Protein AF-A0A1I1RQF9-F1 (afdb_monomer)

Radius of gyration: 18.44 Å; Cα contacts (8 Å, |Δi|>4): 427; chains: 1; bounding box: 48×41×47 Å

Nearest PDB structures (foldseek):
  7ddy-assembly1_D  TM=7.911E-01  e=3.744E-10  Arcticibacterium luteifluviistationis
  4q9a-assembly1_B  TM=7.486E-01  e=1.089E-09  Parabacteroides merdae ATCC 43184
  4rsh-assembly3_C  TM=8.117E-01  e=4.205E-06  Desulfitobacterium hafniense DCB-2
  7br2-assembly3_C  TM=6.356E-01  e=1.618E-06  Bacteroides thetaiotaomicron
  5br1-assembly1_A  TM=4.445E-01  e=7.403E-02  Allorhizobium ampelinum S4

Foldseek 3Di:
DPDQPPPQDDPVNVCVLVVQQVCVVVVNHDPPVLVSVCVVVVNDSVVSVVVVVVLVVLLVVLLVVQCVPCVVLCCVPQQPDQFEEEEEEACLCPPCLFLLVSVVVNCVVRVNYHYAYLYGHLDALVNCVVCCCVRPLVRLGQAYEYDHCPSQQKWAQDPPTDGVHHLVRLLVSLLVSLVVCVVSNHAYEYEQYAAFDQVLQCVSCVVVRIGGDPVVSVSSSVSSVVSCVVSVHHYLHLRVVCVVPPDDQDDNNNRHHGDSVNSSSVSNSVCVRVSVVD

Organism: NCBI:txid119641

pLDDT: mean 89.89, std 14.48, range [32.09, 98.94]

Mean predicted aligned error: 5.72 Å

Secondary structure (DSSP, 8-state):
---SSSSS-SHHHHHHHHHHHHHHHTT---TT-HHHHHHHHT--HHHHHHHHHHHHHHHHHHHHHHHHHHHHHHHHHHTT--EEEEEEESHHHHSTTSHHHHHHHHTTT-TTEEEEEEE-TT--HHHHHHHHHHHTGGG--SEEEEE--TTTS-EESSTT---SS-HHHHHHHHHHHHHHHHHTT-EEEEEPPPP--HHHHHHHTGGGTEE--HHHHHHHHHHHHHHHHHTTPEEE-HHHHHTT--S--B-TTTSSSBPHHHHHHHHHHHHHHHHHH-

Solvent-accessible surface area (backbone atoms only — not comparable to full-atom values): 14992 Å² total; per-residue (Å²): 144,89,79,78,77,68,80,63,55,59,76,63,46,56,52,50,51,52,49,48,40,54,30,49,78,67,76,47,82,53,81,93,36,52,66,56,48,18,61,78,70,71,43,61,55,66,61,43,50,52,52,51,53,53,50,50,53,60,38,46,56,41,32,53,53,49,45,72,75,41,44,71,61,47,53,69,67,42,70,82,41,75,42,25,39,33,35,40,23,13,45,74,43,55,36,86,58,12,25,52,44,36,49,50,62,64,42,61,85,36,81,52,49,44,79,42,81,47,33,42,58,76,39,25,52,76,57,50,64,75,42,36,57,76,61,42,56,72,62,57,26,49,32,35,38,39,44,69,44,72,51,20,46,34,22,50,71,55,100,78,55,49,44,70,40,51,73,69,54,47,43,52,44,55,42,48,51,53,53,54,43,44,73,65,63,24,47,42,36,41,39,34,64,70,77,63,40,51,76,39,27,32,64,60,32,49,92,74,38,36,37,64,52,68,68,58,50,52,52,50,35,48,44,49,53,52,44,23,58,79,68,74,37,44,73,41,59,41,46,66,55,51,77,76,51,94,64,66,48,36,34,88,60,42,12,55,56,64,24,59,68,37,19,35,51,46,36,52,55,49,46,57,56,54,59,75,72,106

InterPro domains:
  IPR036514 SGNH hydrolase superfamily [G3DSA:3.40.50.1110] (63-275)
  IPR045136 Isoamyl acetate-hydrolyzing esterase Iah1-like [PTHR14209] (109-274)

Sequence (278 aa):
MTQNKSRYSGHFFNSYVITRMNLYKHTVPMENDKKKISHVYGYPIEKVNDVFRQLDKELQLSVDFINKKYKSEMDEKLSKLEATFVFIGDQFVSEYQSFFNVLRKVFEPYTKIKMVCAAAMGDNSNQTIQHIYDLVVSEKPMITSVLIGINDMHQNNDIYSKPVCSPDEYRGNIDYMAKVLRHYKSKIIFNTLPPFNNVIVEKSFAHMNWTYSVDIRDEYNNIIREVAEQNGCTLNDMAEKFNQFDGLINIPNDGLNLTYQAQCFFADKFLEVMLEML

Structure (mmCIF, N/CA/C/O backbone):
data_AF-A0A1I1RQF9-F1
#
_entry.id   AF-A0A1I1RQF9-F1
#
loop_
_atom_site.group_PDB
_atom_site.id
_atom_site.type_symbol
_atom_site.label_atom_id
_atom_site.label_alt_id
_atom_site.label_comp_id
_atom_site.label_asym_id
_atom_site.label_entity_id
_atom_site.label_seq_id
_atom_site.pdbx_PDB_ins_code
_atom_site.Cartn_x
_atom_site.Cartn_y
_atom_site.Cartn_z
_atom_site.occupancy
_atom_site.B_iso_or_equiv
_atom_site.auth_seq_id
_atom_site.auth_comp_id
_atom_site.auth_asym_id
_atom_site.auth_atom_id
_atom_site.pdbx_PDB_model_num
ATOM 1 N N . MET A 1 1 ? 18.103 23.812 -7.658 1.00 35.88 1 MET A N 1
ATOM 2 C CA . MET A 1 1 ? 17.381 22.575 -8.039 1.00 35.88 1 MET A CA 1
ATOM 3 C C . MET A 1 1 ? 18.366 21.504 -8.531 1.00 35.88 1 MET A C 1
ATOM 5 O O . MET A 1 1 ? 18.340 21.139 -9.695 1.00 35.88 1 MET A O 1
ATOM 9 N N . THR A 1 2 ? 19.249 20.990 -7.665 1.00 35.38 2 THR A N 1
ATOM 10 C CA . THR A 1 2 ? 20.308 20.029 -8.063 1.00 35.38 2 THR A CA 1
ATOM 11 C C . THR A 1 2 ? 20.805 19.192 -6.869 1.00 35.38 2 THR A C 1
ATOM 13 O O . THR A 1 2 ? 21.993 19.161 -6.580 1.00 35.38 2 THR A O 1
ATOM 16 N N . GLN A 1 3 ? 19.909 18.499 -6.151 1.00 32.09 3 GLN A N 1
ATOM 17 C CA . GLN A 1 3 ? 20.315 17.557 -5.082 1.00 32.09 3 GLN A CA 1
ATOM 18 C C . GLN A 1 3 ? 19.620 16.181 -5.101 1.00 32.09 3 GLN A C 1
ATOM 20 O O . GLN A 1 3 ? 19.921 15.349 -4.258 1.00 32.09 3 GLN A O 1
ATOM 25 N N . ASN A 1 4 ? 18.777 15.869 -6.094 1.00 38.62 4 ASN A N 1
ATOM 26 C CA . ASN A 1 4 ? 18.074 14.572 -6.162 1.00 38.62 4 ASN A CA 1
ATOM 27 C C . ASN A 1 4 ? 18.771 13.492 -7.019 1.00 38.62 4 ASN A C 1
ATOM 29 O O . ASN A 1 4 ? 18.229 12.406 -7.207 1.00 38.62 4 ASN A O 1
ATOM 33 N N . LYS A 1 5 ? 19.970 13.762 -7.559 1.00 35.09 5 LYS A N 1
ATOM 34 C CA . LYS A 1 5 ? 20.640 12.853 -8.510 1.00 35.09 5 LYS A CA 1
ATOM 35 C C . LYS A 1 5 ? 21.327 11.639 -7.868 1.00 35.09 5 LYS A C 1
ATOM 37 O O . LYS A 1 5 ? 21.508 10.656 -8.566 1.00 35.09 5 LYS A O 1
ATOM 42 N N . SER A 1 6 ? 21.691 11.667 -6.583 1.00 40.91 6 SER A N 1
ATOM 43 C CA . SER A 1 6 ? 22.504 10.594 -5.972 1.00 40.91 6 SER A CA 1
ATOM 44 C C . SER A 1 6 ? 21.724 9.571 -5.144 1.00 40.91 6 SER A C 1
ATOM 46 O O . SER A 1 6 ? 22.323 8.629 -4.638 1.00 40.91 6 SER A O 1
ATOM 48 N N . ARG A 1 7 ? 20.411 9.753 -4.950 1.00 43.19 7 ARG A N 1
ATOM 49 C CA . ARG A 1 7 ? 19.623 8.939 -4.006 1.00 43.19 7 ARG A CA 1
ATOM 50 C C . ARG A 1 7 ? 19.294 7.529 -4.531 1.00 43.19 7 ARG A C 1
ATOM 52 O O . ARG A 1 7 ? 19.061 6.638 -3.727 1.00 43.19 7 ARG A O 1
ATOM 59 N N . TYR A 1 8 ? 19.331 7.329 -5.852 1.00 45.31 8 TYR A N 1
ATOM 60 C CA . TYR A 1 8 ? 18.853 6.109 -6.531 1.00 45.31 8 TYR A CA 1
ATOM 61 C C . TYR A 1 8 ? 19.798 5.612 -7.640 1.00 45.31 8 TYR A C 1
ATOM 63 O O . TYR A 1 8 ? 19.365 4.974 -8.590 1.00 45.31 8 TYR A O 1
ATOM 71 N N . SER A 1 9 ? 21.091 5.939 -7.579 1.00 41.50 9 SER A N 1
ATOM 72 C CA . SER A 1 9 ? 22.052 5.523 -8.611 1.00 41.50 9 SER A CA 1
ATOM 73 C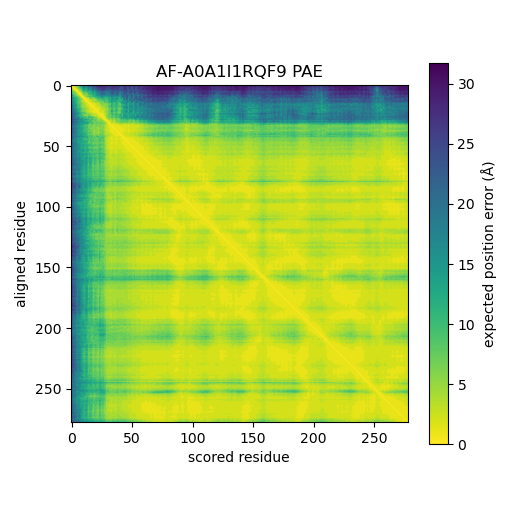 C . SER A 1 9 ? 23.357 5.021 -8.001 1.00 41.50 9 SER A C 1
ATOM 75 O O . SER A 1 9 ? 23.917 5.684 -7.127 1.00 41.50 9 SER A O 1
ATOM 77 N N . GLY A 1 10 ? 23.882 3.910 -8.522 1.00 48.88 10 GLY A N 1
ATOM 78 C CA . GLY A 1 10 ? 25.221 3.396 -8.218 1.00 48.88 10 GLY A CA 1
ATOM 79 C C . GLY A 1 10 ? 25.239 2.129 -7.361 1.00 48.88 10 GLY A C 1
ATOM 80 O O . GLY A 1 10 ? 24.215 1.677 -6.855 1.00 48.88 10 GLY A O 1
ATOM 81 N N . HIS A 1 11 ? 26.443 1.574 -7.181 1.00 48.03 11 HIS A N 1
ATOM 82 C CA . HIS A 1 11 ? 26.691 0.309 -6.474 1.00 48.03 11 HIS A CA 1
ATOM 83 C C . HIS A 1 11 ? 26.079 0.282 -5.060 1.00 48.03 11 HIS A C 1
ATOM 85 O O . HIS A 1 11 ? 25.657 -0.767 -4.590 1.00 48.03 11 HIS A O 1
ATOM 91 N N . PHE A 1 12 ? 25.971 1.452 -4.421 1.00 48.72 12 PHE A N 1
ATOM 92 C CA . PHE A 1 12 ? 25.385 1.634 -3.097 1.00 48.72 12 PHE A CA 1
ATOM 93 C C . PHE A 1 12 ? 23.883 1.330 -3.028 1.00 48.72 12 PHE A C 1
ATOM 95 O O . PHE A 1 12 ? 23.474 0.604 -2.130 1.00 48.72 12 PHE A O 1
ATOM 102 N N . PHE A 1 13 ? 23.065 1.857 -3.949 1.00 53.75 13 PHE A N 1
ATOM 103 C CA . PHE A 1 13 ? 21.620 1.598 -3.933 1.00 53.75 13 PHE A CA 1
ATOM 104 C C . PHE A 1 13 ? 21.357 0.099 -4.103 1.00 53.75 13 PHE A C 1
ATOM 106 O O . PHE A 1 13 ? 20.600 -0.483 -3.334 1.00 53.75 13 PHE A O 1
ATOM 113 N N . ASN A 1 14 ? 22.095 -0.547 -5.009 1.00 56.59 14 ASN A N 1
ATOM 114 C CA . ASN A 1 14 ? 22.012 -1.990 -5.218 1.00 56.59 14 ASN A CA 1
ATOM 115 C C . ASN A 1 14 ? 22.432 -2.768 -3.962 1.00 56.59 14 ASN A C 1
ATOM 117 O O . ASN A 1 14 ? 21.692 -3.637 -3.514 1.00 56.59 14 ASN A O 1
ATOM 121 N N . SER A 1 15 ? 23.564 -2.425 -3.336 1.00 57.31 15 SER A N 1
ATOM 122 C CA . SER A 1 15 ? 23.995 -3.070 -2.088 1.00 57.31 15 SER A CA 1
ATOM 123 C C . SER A 1 15 ? 23.016 -2.836 -0.935 1.00 57.31 15 SER A C 1
ATOM 125 O O . SER A 1 15 ? 22.783 -3.751 -0.150 1.00 57.31 15 SER A O 1
ATOM 127 N N . TYR A 1 16 ? 22.417 -1.646 -0.837 1.00 58.78 16 TYR A N 1
ATOM 128 C CA . TYR A 1 16 ? 21.430 -1.308 0.188 1.00 58.78 16 TYR A CA 1
ATOM 129 C C . TYR A 1 16 ? 20.130 -2.097 0.012 1.00 58.78 16 TYR A C 1
ATOM 131 O O . TYR A 1 16 ? 19.648 -2.709 0.962 1.00 58.78 16 TYR A O 1
ATOM 139 N N . VAL A 1 17 ? 19.595 -2.133 -1.210 1.00 58.94 17 VAL A N 1
ATOM 140 C CA . VAL A 1 17 ? 18.380 -2.880 -1.560 1.00 58.94 17 VAL A CA 1
ATOM 141 C C . VAL A 1 17 ? 18.586 -4.383 -1.361 1.00 58.94 17 VAL A C 1
ATOM 143 O O . VAL A 1 17 ? 17.794 -5.014 -0.668 1.00 58.94 17 VAL A O 1
ATOM 146 N N . ILE A 1 18 ? 19.687 -4.949 -1.865 1.00 58.91 18 ILE A N 1
ATOM 147 C CA . ILE A 1 18 ? 19.996 -6.382 -1.724 1.00 58.91 18 ILE A CA 1
ATOM 148 C C . ILE A 1 18 ? 20.201 -6.762 -0.252 1.00 58.91 18 ILE A C 1
ATOM 150 O O . ILE A 1 18 ? 19.660 -7.764 0.214 1.00 58.91 18 ILE A O 1
ATOM 154 N N . THR A 1 19 ? 20.948 -5.956 0.510 1.00 60.00 19 THR A N 1
ATOM 155 C CA . THR A 1 19 ? 21.155 -6.206 1.945 1.00 60.00 19 THR A CA 1
ATOM 156 C C . THR A 1 19 ? 19.837 -6.109 2.706 1.00 60.00 19 THR A C 1
ATOM 158 O O . THR A 1 19 ? 19.580 -6.950 3.559 1.00 60.00 19 THR A O 1
ATOM 161 N N . ARG A 1 20 ? 18.959 -5.152 2.374 1.00 63.81 20 ARG A N 1
ATOM 162 C CA . ARG A 1 20 ? 17.606 -5.075 2.949 1.00 63.81 20 ARG A CA 1
ATOM 163 C C . ARG A 1 20 ? 16.791 -6.323 2.655 1.00 63.81 20 ARG A C 1
ATOM 165 O O . ARG A 1 20 ? 16.320 -6.940 3.602 1.00 63.81 20 ARG A O 1
ATOM 172 N N . MET A 1 21 ? 16.673 -6.718 1.388 1.00 58.31 21 MET A N 1
ATOM 173 C CA . MET A 1 21 ? 15.937 -7.926 0.995 1.00 58.31 21 MET A CA 1
ATOM 174 C C . MET A 1 21 ? 16.453 -9.165 1.739 1.00 58.31 21 MET A C 1
ATOM 176 O O . MET A 1 21 ? 15.666 -9.969 2.229 1.00 58.31 21 MET A O 1
ATOM 180 N N . ASN A 1 22 ? 17.774 -9.311 1.878 1.00 56.31 22 ASN A N 1
ATOM 181 C CA . ASN A 1 22 ? 18.368 -10.452 2.575 1.00 56.31 22 ASN A CA 1
ATOM 182 C C . ASN A 1 22 ? 18.174 -10.392 4.099 1.00 56.31 22 ASN A C 1
ATOM 184 O O . ASN A 1 22 ? 17.879 -11.411 4.712 1.00 56.31 22 ASN A O 1
ATOM 188 N N . LEU A 1 23 ? 18.298 -9.220 4.727 1.00 63.03 23 LEU A N 1
ATOM 189 C CA . LEU A 1 23 ? 18.097 -9.070 6.173 1.00 63.03 23 LEU A CA 1
ATOM 190 C C . LEU A 1 23 ? 16.628 -9.246 6.583 1.00 63.03 23 LEU A C 1
ATOM 192 O O . LEU A 1 23 ? 16.358 -9.846 7.624 1.00 63.03 23 LEU A O 1
ATOM 196 N N . TYR A 1 24 ? 15.685 -8.790 5.754 1.00 58.09 24 TYR A N 1
ATOM 197 C CA . TYR A 1 24 ? 14.253 -9.016 5.961 1.00 58.09 24 TYR A CA 1
ATOM 198 C C . TYR A 1 24 ? 13.900 -10.502 5.984 1.00 58.09 24 TYR A C 1
ATOM 200 O O . TYR A 1 24 ? 13.211 -10.944 6.901 1.00 58.09 24 TYR A O 1
ATOM 208 N N . LYS A 1 25 ? 14.450 -11.291 5.049 1.00 53.72 25 LYS A N 1
ATOM 209 C CA . LYS A 1 25 ? 14.292 -12.759 5.014 1.00 53.72 25 LYS A CA 1
ATOM 210 C C . LYS A 1 25 ? 14.786 -13.454 6.286 1.00 53.72 25 LYS A C 1
ATOM 212 O O . LYS A 1 25 ? 14.388 -14.577 6.569 1.00 53.72 25 LYS A O 1
ATOM 217 N N . HIS A 1 26 ? 15.644 -12.791 7.057 1.00 55.75 26 HIS A N 1
ATOM 218 C CA . HIS A 1 26 ? 16.152 -13.280 8.335 1.00 55.75 26 HIS A CA 1
ATOM 219 C C . HIS A 1 26 ? 15.512 -12.593 9.547 1.00 55.75 26 HIS A C 1
ATOM 221 O O . HIS A 1 26 ? 16.002 -12.764 10.658 1.00 55.75 26 HIS A O 1
ATOM 227 N N . THR A 1 27 ? 14.421 -11.837 9.376 1.00 55.84 27 THR A N 1
ATOM 228 C CA . THR A 1 27 ? 13.730 -11.088 10.447 1.00 55.84 27 THR A CA 1
ATOM 229 C C . THR A 1 27 ? 14.626 -10.079 11.176 1.00 55.84 27 THR A C 1
ATOM 231 O O . THR A 1 27 ? 14.444 -9.781 12.354 1.00 55.84 27 THR A O 1
ATOM 234 N N . VAL A 1 28 ? 15.620 -9.532 10.473 1.00 60.09 28 VAL A N 1
ATOM 235 C CA . VAL A 1 28 ? 16.575 -8.561 11.011 1.00 60.09 28 VAL A CA 1
ATOM 236 C C . VAL A 1 28 ? 16.254 -7.186 10.408 1.00 60.09 28 VAL A C 1
ATOM 238 O O . VAL A 1 28 ? 16.991 -6.729 9.533 1.00 60.09 28 VAL A O 1
ATOM 241 N N . PRO A 1 29 ? 15.182 -6.490 10.846 1.00 63.25 29 PRO A N 1
ATOM 242 C CA . PRO A 1 29 ? 14.801 -5.216 10.249 1.00 63.25 29 PRO A CA 1
ATOM 243 C C . PRO A 1 29 ? 15.940 -4.211 10.414 1.00 63.25 29 PRO A C 1
ATOM 245 O O . PRO A 1 29 ? 16.628 -4.163 11.442 1.00 63.25 29 PRO A O 1
ATOM 248 N N . MET A 1 30 ? 16.199 -3.449 9.364 1.00 70.12 30 MET A N 1
ATOM 249 C CA . MET A 1 30 ? 17.235 -2.415 9.346 1.00 70.12 30 MET A CA 1
ATOM 250 C C . MET A 1 30 ? 16.646 -1.058 8.978 1.00 70.12 30 MET A C 1
ATOM 252 O O . MET A 1 30 ? 17.269 -0.026 9.228 1.00 70.12 30 MET A O 1
ATOM 256 N N . GLU A 1 31 ? 15.444 -1.038 8.406 1.00 66.94 31 GLU A N 1
ATOM 257 C CA . GLU A 1 31 ? 14.742 0.198 8.118 1.00 66.94 31 GLU A CA 1
ATOM 258 C C . GLU A 1 31 ? 14.554 0.965 9.419 1.00 66.94 31 GLU A C 1
ATOM 260 O O . GLU A 1 31 ? 14.209 0.422 10.466 1.00 66.94 31 GLU A O 1
ATOM 265 N N . ASN A 1 32 ? 14.808 2.263 9.337 1.00 72.31 32 ASN A N 1
ATOM 266 C CA . ASN A 1 32 ? 14.545 3.209 10.416 1.00 72.31 32 ASN A CA 1
ATOM 267 C C . ASN A 1 32 ? 15.462 3.067 11.638 1.00 72.31 32 ASN A C 1
ATOM 269 O O . ASN A 1 32 ? 15.414 3.916 12.529 1.00 72.31 32 ASN A O 1
ATOM 273 N N . ASP A 1 33 ? 16.382 2.098 11.639 1.00 83.06 33 ASP A N 1
ATOM 274 C CA . ASP A 1 33 ? 17.472 2.012 12.605 1.00 83.06 33 ASP A CA 1
ATOM 275 C C . ASP A 1 33 ? 18.702 2.773 12.092 1.00 83.06 33 ASP A C 1
ATOM 277 O O . ASP A 1 33 ? 19.594 2.242 11.422 1.00 83.06 33 ASP A O 1
ATOM 281 N N . LYS A 1 34 ? 18.756 4.062 12.436 1.00 86.56 34 LYS A N 1
ATOM 282 C CA . LYS A 1 34 ? 19.836 4.977 12.033 1.00 86.56 34 LYS A CA 1
ATOM 283 C C . LYS A 1 34 ? 21.218 4.466 12.450 1.00 86.56 34 LYS A C 1
ATOM 285 O O . LYS A 1 34 ? 22.179 4.632 11.701 1.00 86.56 34 LYS A O 1
ATOM 290 N N . LYS A 1 35 ? 21.323 3.840 13.630 1.00 89.12 35 LYS A N 1
ATOM 291 C CA . LYS A 1 35 ? 22.595 3.326 14.161 1.00 89.12 35 LYS A CA 1
ATOM 292 C C . LYS A 1 35 ? 23.055 2.123 13.356 1.00 89.12 35 LYS A C 1
ATOM 294 O O . LYS A 1 35 ? 24.211 2.071 12.948 1.00 89.12 35 LYS A O 1
ATOM 299 N N . LYS A 1 36 ? 22.144 1.194 13.080 1.00 86.06 36 LYS A N 1
ATOM 300 C CA . LYS A 1 36 ? 22.435 0.007 12.277 1.00 86.06 36 LYS A CA 1
ATOM 301 C C . LYS A 1 36 ? 22.766 0.361 10.833 1.00 86.06 36 LYS A C 1
ATOM 303 O O . LYS A 1 36 ? 23.743 -0.158 10.312 1.00 86.06 36 LYS A O 1
ATOM 308 N N . ILE A 1 37 ? 22.041 1.299 10.217 1.00 82.69 37 ILE A N 1
ATOM 309 C CA . ILE A 1 37 ? 22.360 1.815 8.875 1.00 82.69 37 ILE A CA 1
ATOM 310 C C . ILE A 1 37 ? 23.750 2.467 8.863 1.00 82.69 37 ILE A C 1
ATOM 312 O O . ILE A 1 37 ? 24.567 2.164 7.997 1.00 82.69 37 ILE A O 1
ATOM 316 N N . SER A 1 38 ? 24.042 3.340 9.832 1.00 85.56 38 SER A N 1
ATOM 317 C CA . SER A 1 38 ? 25.364 3.963 9.973 1.00 85.56 38 SER A CA 1
ATOM 318 C C . SER A 1 38 ? 26.472 2.912 10.090 1.00 85.56 38 SER A C 1
ATOM 320 O O . SER A 1 38 ? 27.470 2.997 9.378 1.00 85.56 38 SER A O 1
ATOM 322 N N . HIS A 1 39 ? 26.263 1.889 10.921 1.00 86.81 39 HIS A N 1
ATOM 323 C CA . HIS A 1 39 ? 27.229 0.821 11.150 1.00 86.81 39 HIS A CA 1
ATOM 324 C C . HIS A 1 39 ? 27.440 -0.076 9.920 1.00 86.81 39 HIS A C 1
ATOM 326 O O . HIS A 1 39 ? 28.573 -0.241 9.479 1.00 86.81 39 HIS A O 1
ATOM 332 N N . VAL A 1 40 ? 26.365 -0.622 9.340 1.00 81.50 40 VAL A N 1
ATOM 333 C CA . VAL A 1 40 ? 26.423 -1.594 8.230 1.00 81.50 40 VAL A CA 1
ATOM 334 C C . VAL A 1 40 ? 27.037 -0.985 6.970 1.00 81.50 40 VAL A C 1
ATOM 336 O O . VAL A 1 40 ? 27.805 -1.650 6.283 1.00 81.50 40 VAL A O 1
ATOM 339 N N . TYR A 1 41 ? 26.731 0.280 6.672 1.00 76.81 41 TYR A N 1
ATOM 340 C CA . TYR A 1 41 ? 27.212 0.944 5.455 1.00 76.81 41 TYR A CA 1
ATOM 341 C C . TYR A 1 41 ? 28.408 1.872 5.687 1.00 76.81 41 TYR A C 1
ATOM 343 O O . TYR A 1 41 ? 28.868 2.519 4.748 1.00 76.81 41 TYR A O 1
ATOM 351 N N . GLY A 1 42 ? 28.910 1.965 6.923 1.00 84.69 42 GLY A N 1
ATOM 352 C CA . GLY A 1 42 ? 30.062 2.801 7.262 1.00 84.69 42 GLY A CA 1
ATOM 353 C C . GLY A 1 42 ? 29.824 4.307 7.090 1.00 84.69 42 GLY A C 1
ATOM 354 O O . GLY A 1 42 ? 30.775 5.057 6.869 1.00 84.69 42 GLY A O 1
ATOM 355 N N . TYR A 1 43 ? 28.573 4.775 7.166 1.00 83.12 43 TYR A N 1
ATOM 356 C CA . TYR A 1 43 ? 28.273 6.207 7.098 1.00 83.12 43 TYR A CA 1
ATOM 357 C C . TYR A 1 43 ? 28.369 6.868 8.471 1.00 83.12 43 TYR A C 1
ATOM 359 O O . TYR A 1 43 ? 27.878 6.297 9.446 1.00 83.12 43 TYR A O 1
ATOM 367 N N . PRO A 1 44 ? 28.881 8.111 8.559 1.00 90.88 44 PRO A N 1
ATOM 368 C CA . PRO A 1 44 ? 28.760 8.917 9.770 1.00 90.88 44 PRO A CA 1
ATOM 369 C C . PRO A 1 44 ? 27.297 9.037 10.209 1.00 90.88 44 PRO A C 1
ATOM 371 O O . PRO A 1 44 ? 26.418 9.320 9.385 1.00 90.88 44 PRO A O 1
ATOM 374 N N . ILE A 1 45 ? 27.036 8.836 11.501 1.00 92.62 45 ILE A N 1
ATOM 375 C CA . ILE A 1 45 ? 25.678 8.850 12.061 1.00 92.62 45 ILE A CA 1
ATOM 376 C C . ILE A 1 45 ? 24.991 10.205 11.852 1.00 92.62 45 ILE A C 1
ATOM 378 O O . ILE A 1 45 ? 23.779 10.265 11.673 1.00 92.62 45 ILE A O 1
ATOM 382 N N . GLU A 1 46 ? 25.758 11.292 11.786 1.00 92.75 46 GLU A N 1
ATOM 383 C CA . GLU A 1 46 ? 25.285 12.648 11.514 1.00 92.75 46 GLU A CA 1
ATOM 384 C C . GLU A 1 46 ? 24.656 12.743 10.121 1.00 92.75 46 GLU A C 1
ATOM 386 O O . GLU A 1 46 ? 23.551 13.260 9.978 1.00 92.75 46 GLU A O 1
ATOM 391 N N . LYS A 1 47 ? 25.301 12.151 9.105 1.00 84.94 47 LYS A N 1
ATOM 392 C CA . LYS A 1 47 ? 24.760 12.114 7.737 1.00 84.94 47 LYS A CA 1
ATOM 393 C C . LYS A 1 47 ? 23.476 11.296 7.663 1.00 84.94 47 LYS A C 1
ATOM 395 O O . LYS A 1 47 ? 22.531 11.698 6.990 1.00 84.94 47 LYS A O 1
ATOM 400 N N . VAL A 1 48 ? 23.432 10.162 8.365 1.00 85.50 48 VAL A N 1
ATOM 401 C CA . VAL A 1 48 ? 22.213 9.348 8.456 1.00 85.50 48 VAL A CA 1
ATOM 402 C C . VAL A 1 48 ? 21.105 10.153 9.140 1.00 85.50 48 VAL A C 1
ATOM 404 O O . VAL A 1 48 ? 19.993 10.231 8.626 1.00 85.50 48 VAL A O 1
ATOM 407 N N . ASN A 1 49 ? 21.404 10.835 10.246 1.00 88.88 49 ASN A N 1
ATOM 408 C CA . ASN A 1 49 ? 20.447 11.691 10.944 1.00 88.88 49 ASN A CA 1
ATOM 409 C C . ASN A 1 49 ? 19.901 12.819 10.061 1.00 88.88 49 ASN A C 1
ATOM 411 O O . ASN A 1 49 ? 18.704 13.098 10.128 1.00 88.88 49 ASN A O 1
ATOM 415 N N . ASP A 1 50 ? 20.741 13.450 9.243 1.00 85.25 50 ASP A N 1
ATOM 416 C CA . ASP A 1 50 ? 20.317 14.510 8.328 1.00 85.25 50 ASP A CA 1
ATOM 417 C C . ASP A 1 50 ? 19.372 13.987 7.240 1.00 85.25 50 ASP A C 1
ATOM 419 O O . ASP A 1 50 ? 18.343 14.614 6.981 1.00 85.25 50 ASP A O 1
ATOM 423 N N . VAL A 1 51 ? 19.653 12.810 6.668 1.00 85.06 51 VAL A N 1
ATOM 424 C CA . VAL A 1 51 ? 18.747 12.147 5.711 1.00 85.06 51 VAL A CA 1
ATOM 425 C C . VAL A 1 51 ? 17.401 11.866 6.372 1.00 85.06 51 VAL A C 1
ATOM 427 O O . VAL A 1 51 ? 16.367 12.282 5.859 1.00 85.06 51 VAL A O 1
ATOM 430 N N . PHE A 1 52 ? 17.397 11.234 7.547 1.00 88.56 52 PHE A N 1
ATOM 431 C CA . PHE A 1 52 ? 16.154 10.939 8.261 1.00 88.56 52 PHE A CA 1
ATOM 432 C C . PHE A 1 52 ? 15.372 12.201 8.627 1.00 88.56 52 PHE A C 1
ATOM 434 O O . PHE A 1 52 ? 14.155 12.196 8.526 1.00 88.56 52 PHE A O 1
ATOM 441 N N . ARG A 1 53 ? 16.044 13.304 8.973 1.00 89.56 53 ARG A N 1
ATOM 442 C CA . ARG A 1 53 ? 15.373 14.585 9.241 1.00 89.56 53 ARG A CA 1
ATOM 443 C C . ARG A 1 53 ? 14.651 15.127 8.007 1.00 89.56 53 ARG A C 1
ATOM 445 O O . ARG A 1 53 ? 13.561 15.679 8.133 1.00 89.56 53 ARG A O 1
ATOM 452 N N . GLN A 1 54 ? 15.247 14.986 6.822 1.00 85.25 54 GLN A N 1
ATOM 453 C CA . GLN A 1 54 ? 14.595 15.368 5.566 1.00 85.25 54 GLN A CA 1
ATOM 454 C C . GLN A 1 54 ? 13.384 14.478 5.281 1.00 85.25 54 GLN A C 1
ATOM 456 O O . GLN A 1 54 ? 12.315 14.993 4.958 1.00 85.25 54 GLN A O 1
ATOM 461 N N . LEU A 1 55 ? 13.529 13.166 5.475 1.00 88.06 55 LEU A N 1
ATOM 462 C CA . LEU A 1 55 ? 12.436 12.216 5.287 1.00 88.06 55 LEU A CA 1
ATOM 463 C C . LEU A 1 55 ? 11.280 12.455 6.261 1.00 88.06 55 LEU A C 1
ATOM 465 O O . LEU A 1 55 ? 10.123 12.448 5.852 1.00 88.06 55 LEU A O 1
ATOM 469 N N . ASP A 1 56 ? 11.590 12.711 7.533 1.00 90.81 56 ASP A N 1
ATOM 470 C CA . ASP A 1 56 ? 10.611 13.056 8.562 1.00 90.81 56 ASP A CA 1
ATOM 471 C C . ASP A 1 56 ? 9.849 14.329 8.193 1.00 90.81 56 ASP A C 1
ATOM 473 O O . ASP A 1 56 ? 8.637 14.387 8.380 1.00 90.81 56 ASP A O 1
ATOM 477 N N . LYS A 1 57 ? 10.533 15.332 7.626 1.00 90.56 57 LYS A N 1
ATOM 478 C CA . LYS A 1 57 ? 9.894 16.567 7.160 1.00 90.56 57 LYS A CA 1
ATOM 479 C C . LYS A 1 57 ? 8.899 16.295 6.030 1.00 90.56 57 LYS A C 1
ATOM 481 O O . LYS A 1 57 ? 7.782 16.794 6.086 1.00 90.56 57 LYS A O 1
ATOM 486 N N . GLU A 1 58 ? 9.286 15.517 5.021 1.00 89.75 58 GLU A N 1
ATOM 487 C CA . GLU A 1 58 ? 8.398 15.134 3.910 1.00 89.75 58 GLU A CA 1
ATOM 488 C C . GLU A 1 58 ? 7.201 14.302 4.399 1.00 89.75 58 GLU A C 1
ATOM 490 O O . GLU A 1 58 ? 6.063 14.534 3.990 1.00 89.75 58 GLU A O 1
ATOM 495 N N . LEU A 1 59 ? 7.442 13.375 5.330 1.00 93.12 59 LEU A N 1
ATOM 496 C CA . LEU A 1 59 ? 6.397 12.565 5.950 1.00 93.12 59 LEU A CA 1
ATOM 497 C C . LEU A 1 59 ? 5.421 13.432 6.763 1.00 93.12 59 LEU A C 1
ATOM 499 O O . LEU A 1 59 ? 4.210 13.247 6.657 1.00 93.12 59 LEU A O 1
ATOM 503 N N . GLN A 1 60 ? 5.925 14.409 7.525 1.00 95.88 60 GLN A N 1
ATOM 504 C CA . GLN A 1 60 ? 5.099 15.296 8.347 1.00 95.88 60 GLN A CA 1
ATOM 505 C C . GLN A 1 60 ? 4.128 16.132 7.509 1.00 95.88 60 GLN A C 1
ATOM 507 O O . GLN A 1 60 ? 2.982 16.294 7.910 1.00 95.88 60 GLN A O 1
ATOM 512 N N . LEU A 1 61 ? 4.530 16.584 6.314 1.00 96.25 61 LEU A N 1
ATOM 513 C CA . LEU A 1 61 ? 3.620 17.291 5.402 1.00 96.25 61 LEU A CA 1
ATOM 514 C C . LEU A 1 61 ? 2.389 16.443 5.045 1.00 96.25 61 LEU A C 1
ATOM 516 O O . LEU A 1 61 ? 1.281 16.968 4.943 1.00 96.25 61 LEU A O 1
ATOM 520 N N . SER A 1 62 ? 2.581 15.133 4.882 1.00 97.19 62 SER A N 1
ATOM 521 C CA . SER A 1 62 ? 1.495 14.192 4.592 1.00 97.19 62 SER A CA 1
ATOM 522 C C . SER A 1 62 ? 0.610 13.978 5.823 1.00 97.19 62 SER A C 1
ATOM 524 O O . SER A 1 62 ? -0.611 14.014 5.721 1.00 97.19 62 SER A O 1
ATOM 526 N N . VAL A 1 63 ? 1.217 13.832 7.004 1.00 98.06 63 VAL A N 1
ATOM 527 C CA . VAL A 1 63 ? 0.497 13.711 8.284 1.00 98.06 63 VAL A CA 1
ATOM 528 C C . VAL A 1 63 ? -0.367 14.945 8.556 1.00 98.06 63 VAL A C 1
ATOM 530 O O . VAL A 1 63 ? -1.535 14.809 8.918 1.00 98.06 63 VAL A O 1
ATOM 533 N N . ASP A 1 64 ? 0.175 16.145 8.347 1.00 98.25 64 ASP A N 1
ATOM 534 C CA . ASP A 1 64 ? -0.539 17.407 8.554 1.00 98.25 64 ASP A CA 1
ATOM 535 C C . ASP A 1 64 ? -1.719 17.544 7.584 1.00 98.25 64 ASP A C 1
ATOM 537 O O . ASP A 1 64 ? -2.813 17.942 7.991 1.00 98.25 64 ASP A O 1
ATOM 541 N N . PHE A 1 65 ? -1.521 17.174 6.314 1.00 98.19 65 PHE A N 1
ATOM 542 C CA . PHE A 1 65 ? -2.584 17.147 5.309 1.00 98.19 65 PHE A CA 1
ATOM 543 C C . PHE A 1 65 ? -3.729 16.209 5.716 1.00 98.19 65 PHE A C 1
ATOM 545 O O . PHE A 1 65 ? -4.888 16.629 5.744 1.00 98.19 65 PHE A O 1
ATOM 552 N N . ILE A 1 66 ? -3.403 14.970 6.092 1.00 98.50 66 ILE A N 1
ATOM 553 C CA . ILE A 1 66 ? -4.390 13.965 6.497 1.00 98.50 66 ILE A CA 1
ATOM 554 C C . ILE A 1 66 ? -5.134 14.399 7.763 1.00 98.50 66 ILE A C 1
ATOM 556 O O . ILE A 1 66 ? -6.363 14.363 7.793 1.00 98.50 66 ILE A O 1
ATOM 560 N N . ASN A 1 67 ? -4.424 14.873 8.790 1.00 98.38 67 ASN A N 1
ATOM 561 C CA . ASN A 1 67 ? -5.059 15.369 10.011 1.00 98.38 67 ASN A CA 1
ATOM 562 C C . ASN A 1 67 ? -5.989 16.548 9.716 1.00 98.38 67 ASN A C 1
ATOM 564 O O . ASN A 1 67 ? -7.119 16.576 10.194 1.00 98.38 67 ASN A O 1
ATOM 568 N N . LYS A 1 68 ? -5.569 17.499 8.877 1.00 98.44 68 LYS A N 1
ATOM 569 C CA . LYS A 1 68 ? -6.427 18.625 8.497 1.00 98.44 68 LYS A CA 1
ATOM 570 C C . LYS A 1 68 ? -7.746 18.164 7.865 1.00 98.44 68 LYS A C 1
ATOM 572 O O . LYS A 1 68 ? -8.766 18.807 8.098 1.00 98.44 68 LYS A O 1
ATOM 577 N N . LYS A 1 69 ? -7.727 17.089 7.072 1.00 98.50 69 LYS A N 1
ATOM 578 C CA . LYS A 1 69 ? -8.906 16.585 6.357 1.00 98.50 69 LYS A CA 1
ATOM 579 C C . LYS A 1 69 ? -9.788 15.672 7.217 1.00 98.50 69 LYS A C 1
ATOM 581 O O . LYS A 1 69 ? -11.000 15.847 7.205 1.00 98.50 69 LYS A O 1
ATOM 586 N N . TYR A 1 70 ? -9.201 14.753 7.987 1.00 98.50 70 TYR A N 1
ATOM 587 C CA . TYR A 1 70 ? -9.942 13.654 8.624 1.00 98.50 70 TYR A CA 1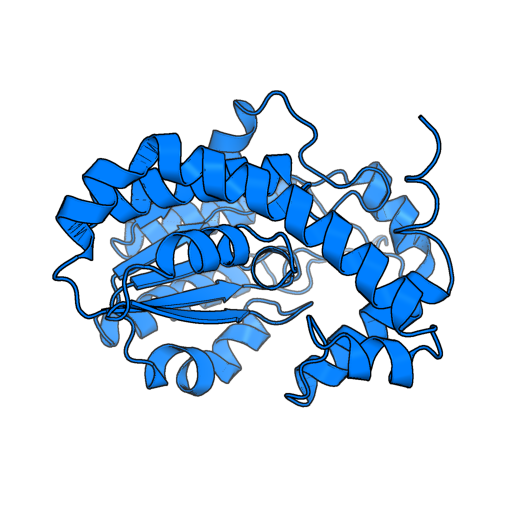
ATOM 588 C C . TYR A 1 70 ? -9.995 13.693 10.151 1.00 98.50 70 TYR A C 1
ATOM 590 O O . TYR A 1 70 ? -10.650 12.836 10.737 1.00 98.50 70 TYR A O 1
ATOM 598 N N . LYS A 1 71 ? -9.322 14.633 10.837 1.00 97.81 71 LYS A N 1
ATOM 599 C CA . LYS A 1 71 ? -9.187 14.562 12.308 1.00 97.81 71 LYS A CA 1
ATOM 600 C C . LYS A 1 71 ? -10.525 14.446 13.033 1.00 97.81 71 LYS A C 1
ATOM 602 O O . LYS A 1 71 ? -10.637 13.617 13.923 1.00 97.81 71 LYS A O 1
ATOM 607 N N . SER A 1 72 ? -11.525 15.233 12.632 1.00 98.00 72 SER A N 1
ATOM 608 C CA . SER A 1 72 ? -12.845 15.214 13.276 1.00 98.00 72 SER A CA 1
ATOM 609 C C . SER A 1 72 ? -13.536 13.854 13.147 1.00 98.00 72 SER A C 1
ATOM 611 O O . SER A 1 72 ? -14.054 13.335 14.129 1.00 98.00 72 SER A O 1
ATOM 613 N N . GLU A 1 73 ? -13.530 13.270 11.950 1.00 98.06 73 GLU A N 1
ATOM 614 C CA . GLU A 1 73 ? -14.161 11.972 11.689 1.00 98.06 73 GLU A CA 1
ATOM 615 C C . GLU A 1 73 ? -13.386 10.825 12.351 1.00 98.06 73 GLU A C 1
ATOM 617 O O . GLU A 1 73 ? -13.973 9.925 12.952 1.00 98.06 73 GLU A O 1
ATOM 622 N N . MET A 1 74 ? -12.052 10.884 12.309 1.00 98.19 74 MET A N 1
ATOM 623 C CA . MET A 1 74 ? -11.205 9.947 13.038 1.00 98.19 74 MET A CA 1
ATOM 624 C C . MET A 1 74 ? -11.453 10.029 14.546 1.00 98.19 74 MET A C 1
ATOM 626 O O . MET A 1 74 ? -11.573 8.995 15.191 1.00 98.19 74 MET A O 1
ATOM 630 N N . ASP A 1 75 ? -11.590 11.224 15.122 1.00 98.12 75 ASP A N 1
ATOM 631 C CA . ASP A 1 75 ? -11.893 11.371 16.548 1.00 98.12 75 ASP A CA 1
ATOM 632 C C . ASP A 1 75 ? -13.235 10.742 16.919 1.00 98.12 75 ASP A C 1
ATOM 634 O O . ASP A 1 75 ? -13.336 10.085 17.958 1.00 98.12 75 ASP A O 1
ATOM 638 N N . GLU A 1 76 ? -14.241 10.886 16.062 1.00 97.75 76 GLU A N 1
ATOM 639 C CA . GLU A 1 76 ? -15.553 10.275 16.252 1.00 97.75 76 GLU A CA 1
ATOM 640 C C . GLU A 1 76 ? -15.485 8.740 16.214 1.00 97.75 76 GLU A C 1
ATOM 642 O O . GLU A 1 76 ? -15.964 8.075 17.139 1.00 97.75 76 GLU A O 1
ATOM 647 N N . LYS A 1 77 ? -14.856 8.173 15.177 1.00 97.38 77 LYS A N 1
ATOM 648 C CA . LYS A 1 77 ? -14.853 6.724 14.913 1.00 97.38 77 LYS A CA 1
ATOM 649 C C . LYS A 1 77 ? -13.799 5.951 15.711 1.00 97.38 77 LYS A C 1
ATOM 651 O O . LYS A 1 77 ? -14.030 4.802 16.083 1.00 97.38 77 LYS A O 1
ATOM 656 N N . LEU A 1 78 ? -12.641 6.553 15.987 1.00 97.50 78 LEU A N 1
ATOM 657 C CA . LEU A 1 78 ? -11.455 5.847 16.491 1.00 97.50 78 LEU A CA 1
ATOM 658 C C . LEU A 1 78 ? -11.216 6.015 17.993 1.00 97.50 78 LEU A C 1
ATOM 660 O O . LEU A 1 78 ? -10.674 5.106 18.616 1.00 97.50 78 LEU A O 1
ATOM 664 N N . SER A 1 79 ? -11.641 7.121 18.619 1.00 95.56 79 SER A N 1
ATOM 665 C CA . SER A 1 79 ? -11.289 7.425 20.025 1.00 95.56 79 SER A CA 1
ATOM 666 C C . SER A 1 79 ? -11.736 6.364 21.038 1.00 95.56 79 SER A C 1
ATOM 668 O O . SER A 1 79 ? -11.172 6.254 22.129 1.00 95.56 79 SER A O 1
ATOM 670 N N . LYS A 1 80 ? -12.773 5.591 20.702 1.00 93.94 80 LYS A N 1
ATOM 671 C CA . LYS A 1 80 ? -13.317 4.515 21.545 1.00 93.94 80 LYS A CA 1
ATOM 672 C C . LYS A 1 80 ? -13.051 3.120 20.983 1.00 93.94 80 LYS A C 1
ATOM 674 O O . LYS A 1 80 ? -13.389 2.144 21.649 1.00 93.94 80 LYS A O 1
ATOM 679 N N . LEU A 1 81 ? -12.476 3.032 19.787 1.00 97.50 81 LEU A N 1
ATOM 680 C CA . LEU A 1 81 ? -12.238 1.776 19.099 1.00 97.50 81 LEU A CA 1
ATOM 681 C C . LEU A 1 81 ? -11.008 1.082 19.689 1.00 97.50 81 LEU A C 1
ATOM 683 O O . LEU A 1 81 ? -9.947 1.686 19.835 1.00 97.50 81 LEU A O 1
ATOM 687 N N . GLU A 1 82 ? -11.154 -0.199 20.007 1.00 97.94 82 GLU A N 1
ATOM 688 C CA . GLU A 1 82 ? -10.037 -1.090 20.304 1.00 97.94 82 GLU A CA 1
ATOM 689 C C . GLU A 1 82 ? -9.913 -2.071 19.144 1.00 97.94 82 GLU A C 1
ATOM 691 O O . GLU A 1 82 ? -10.830 -2.851 18.875 1.00 97.94 82 GLU A O 1
ATOM 696 N N . ALA A 1 83 ? -8.821 -1.962 18.394 1.00 97.94 83 ALA A N 1
ATOM 697 C CA . ALA A 1 83 ? -8.669 -2.682 17.141 1.00 97.94 83 ALA A CA 1
ATOM 698 C C . ALA A 1 83 ? -7.203 -2.890 16.777 1.00 97.94 83 ALA A C 1
ATOM 700 O O . ALA A 1 83 ? -6.347 -2.059 17.075 1.00 97.94 83 ALA A O 1
ATOM 701 N N . THR A 1 84 ? -6.942 -3.967 16.042 1.00 98.69 84 THR A N 1
ATOM 702 C CA . THR A 1 84 ? -5.673 -4.170 15.343 1.00 98.69 84 THR A CA 1
ATOM 703 C C . THR A 1 84 ? -5.898 -4.013 13.846 1.00 98.69 84 THR A C 1
ATOM 705 O O . THR A 1 84 ? -6.765 -4.683 13.279 1.00 98.69 84 THR A O 1
ATOM 708 N N . PHE A 1 85 ? -5.118 -3.147 13.203 1.00 98.69 85 PHE A N 1
ATOM 709 C CA . PHE A 1 85 ? -5.086 -2.966 11.756 1.00 98.69 85 PHE A CA 1
ATOM 710 C C . PHE A 1 85 ? -3.765 -3.504 11.217 1.00 98.69 85 PHE A C 1
ATOM 712 O O . PHE A 1 85 ? -2.694 -3.047 11.619 1.00 98.69 85 PHE A O 1
ATOM 719 N N . VAL A 1 86 ? -3.837 -4.483 10.316 1.00 98.69 86 VAL A N 1
ATOM 720 C CA . VAL A 1 86 ? -2.656 -5.120 9.716 1.00 98.69 86 VAL A CA 1
ATOM 721 C C . VAL A 1 86 ? -2.554 -4.738 8.244 1.00 98.69 86 VAL A C 1
ATOM 723 O O . VAL A 1 86 ? -3.551 -4.746 7.526 1.00 98.69 86 VAL A O 1
ATOM 726 N N . PHE A 1 87 ? -1.349 -4.421 7.784 1.00 98.69 87 PHE A N 1
ATOM 727 C CA . PHE A 1 87 ? -1.068 -4.061 6.398 1.00 98.69 87 PHE A CA 1
ATOM 728 C C . PHE A 1 87 ? -0.136 -5.101 5.784 1.00 98.69 87 PHE A C 1
ATOM 730 O O . PHE A 1 87 ? 1.033 -5.184 6.153 1.00 98.69 87 PHE A O 1
ATOM 737 N N . ILE A 1 88 ? -0.676 -5.894 4.863 1.00 98.25 88 ILE A N 1
ATOM 738 C CA . ILE A 1 88 ? 0.055 -6.844 4.029 1.00 98.25 88 ILE A CA 1
ATOM 739 C C . ILE A 1 88 ? 0.574 -6.110 2.799 1.00 98.25 88 ILE A C 1
ATOM 741 O O . ILE A 1 88 ? -0.177 -5.382 2.142 1.00 98.25 88 ILE A O 1
ATOM 745 N N . GLY A 1 89 ? 1.828 -6.364 2.445 1.00 96.50 89 GLY A N 1
ATOM 746 C CA . GLY A 1 89 ? 2.352 -5.946 1.159 1.00 96.50 89 GLY A CA 1
ATOM 747 C C . GLY A 1 89 ? 3.848 -6.123 1.028 1.00 96.50 89 GLY A C 1
ATOM 748 O O . GLY A 1 89 ? 4.452 -6.984 1.661 1.00 96.50 89 GLY A O 1
ATOM 749 N N . ASP A 1 90 ? 4.439 -5.268 0.214 1.00 93.44 90 ASP A N 1
ATOM 750 C CA . ASP A 1 90 ? 5.855 -5.286 -0.118 1.00 93.44 90 ASP A CA 1
ATOM 751 C C . ASP A 1 90 ? 6.518 -3.931 0.217 1.00 93.44 90 ASP A C 1
ATOM 753 O O . ASP A 1 90 ? 6.123 -3.244 1.168 1.00 93.44 90 ASP A O 1
ATOM 757 N N . GLN A 1 91 ? 7.520 -3.508 -0.563 1.00 89.44 91 GLN A N 1
ATOM 758 C CA . GLN A 1 91 ? 8.143 -2.190 -0.426 1.00 89.44 91 GLN A CA 1
ATOM 759 C C . GLN A 1 91 ? 7.145 -1.020 -0.471 1.00 89.44 91 GLN A C 1
ATOM 761 O O . GLN A 1 91 ? 7.358 -0.017 0.208 1.00 89.44 91 GLN A O 1
ATOM 766 N N . PHE A 1 92 ? 6.026 -1.128 -1.192 1.00 93.12 92 PHE A N 1
ATOM 767 C CA . PHE A 1 92 ? 5.042 -0.045 -1.266 1.00 93.12 92 PHE A CA 1
ATOM 768 C C . PHE A 1 92 ? 4.380 0.241 0.091 1.00 93.12 92 PHE A C 1
ATOM 770 O O . PHE A 1 92 ? 3.973 1.380 0.342 1.00 93.12 92 PHE A O 1
ATOM 777 N N . VAL A 1 93 ? 4.328 -0.761 0.976 1.00 95.50 93 VAL A N 1
ATOM 778 C CA . VAL A 1 93 ? 3.804 -0.667 2.347 1.00 95.50 93 VAL A CA 1
ATOM 779 C C . VAL A 1 93 ? 4.928 -0.439 3.364 1.00 95.50 93 VAL A C 1
ATOM 781 O O . VAL A 1 93 ? 4.753 0.345 4.297 1.00 95.50 93 VAL A O 1
ATOM 784 N N . SER A 1 94 ? 6.089 -1.080 3.208 1.00 89.38 94 SER A N 1
ATOM 785 C CA . SER A 1 94 ? 7.150 -1.064 4.229 1.00 89.38 94 SER A CA 1
ATOM 786 C C . SER A 1 94 ? 8.136 0.109 4.135 1.00 89.38 94 SER A C 1
ATOM 788 O O . SER A 1 94 ? 8.810 0.420 5.120 1.00 89.38 94 SER A O 1
ATOM 790 N N . GLU A 1 95 ? 8.214 0.806 2.994 1.00 86.62 95 GLU A N 1
ATOM 791 C CA . GLU A 1 95 ? 9.098 1.967 2.819 1.00 86.62 95 GLU A CA 1
ATOM 792 C C . GLU A 1 95 ? 8.833 3.087 3.838 1.00 86.62 95 GLU A C 1
ATOM 794 O O . GLU A 1 95 ? 7.710 3.311 4.286 1.00 86.62 95 GLU A O 1
ATOM 799 N N . TYR A 1 96 ? 9.867 3.858 4.188 1.00 86.25 96 TYR A N 1
ATOM 800 C CA . TYR A 1 96 ? 9.776 4.839 5.282 1.00 86.25 96 TYR A CA 1
ATOM 801 C C . TYR A 1 96 ? 8.701 5.915 5.076 1.00 86.25 96 TYR A C 1
ATOM 803 O O . TYR A 1 96 ? 8.096 6.396 6.032 1.00 86.25 96 TYR A O 1
ATOM 811 N N . GLN A 1 97 ? 8.472 6.291 3.819 1.00 89.44 97 GLN A N 1
ATOM 812 C CA . GLN A 1 97 ? 7.497 7.305 3.416 1.00 89.44 97 GLN A CA 1
ATOM 813 C C . GLN A 1 97 ? 6.215 6.677 2.853 1.00 89.44 97 GLN A C 1
ATOM 815 O O . GLN A 1 97 ? 5.449 7.362 2.181 1.00 89.44 97 GLN A O 1
ATOM 820 N N . SER A 1 98 ? 6.001 5.378 3.083 1.00 94.94 98 SER A N 1
ATOM 821 C CA . SER A 1 98 ? 4.807 4.672 2.631 1.00 94.94 98 SER A CA 1
ATOM 822 C C . SER A 1 98 ? 3.533 5.259 3.228 1.00 94.94 98 SER A C 1
ATOM 824 O O . SER A 1 98 ? 3.545 5.840 4.320 1.00 94.94 98 SER A O 1
ATOM 826 N N . PHE A 1 99 ? 2.407 5.037 2.551 1.00 98.00 99 PHE A N 1
ATOM 827 C CA . PHE A 1 99 ? 1.094 5.382 3.082 1.00 98.00 99 PHE A CA 1
ATOM 828 C C . PHE A 1 99 ? 0.867 4.746 4.461 1.00 98.00 99 PHE A C 1
ATOM 830 O O . PHE A 1 99 ? 0.353 5.410 5.353 1.00 98.00 99 PHE A O 1
ATOM 837 N N . PHE A 1 100 ? 1.345 3.517 4.699 1.00 97.81 100 PHE A N 1
ATOM 838 C CA . PHE A 1 100 ? 1.304 2.899 6.025 1.00 97.81 100 PHE A CA 1
ATOM 839 C C . PHE A 1 100 ? 2.023 3.746 7.081 1.00 97.81 100 PHE A C 1
ATOM 841 O O . PHE A 1 100 ? 1.477 3.960 8.158 1.00 97.81 100 PHE A O 1
ATOM 848 N N . ASN A 1 101 ? 3.224 4.260 6.798 1.00 95.94 101 ASN A N 1
ATOM 849 C CA . ASN A 1 101 ? 3.955 5.087 7.758 1.00 95.94 101 ASN A CA 1
ATOM 850 C C . ASN A 1 101 ? 3.319 6.471 7.963 1.00 95.94 101 ASN A C 1
ATOM 852 O O . ASN A 1 101 ? 3.388 7.000 9.075 1.00 95.94 101 ASN A O 1
ATOM 856 N N . VAL A 1 102 ? 2.649 7.026 6.944 1.00 98.00 102 VAL A N 1
ATOM 857 C CA . VAL A 1 102 ? 1.788 8.213 7.102 1.00 98.00 102 VAL A CA 1
ATOM 858 C C . VAL A 1 102 ? 0.658 7.899 8.083 1.00 98.00 102 VAL A C 1
ATOM 860 O O . VAL A 1 102 ? 0.512 8.591 9.090 1.00 98.00 102 VAL A O 1
ATOM 863 N N . LEU A 1 103 ? -0.095 6.824 7.834 1.00 98.31 103 LEU A N 1
ATOM 864 C CA . LEU A 1 103 ? -1.212 6.403 8.679 1.00 98.31 103 LEU A CA 1
ATOM 865 C C . LEU A 1 103 ? -0.749 6.081 10.097 1.00 98.31 103 LEU A C 1
ATOM 867 O O . LEU A 1 103 ? -1.353 6.536 11.056 1.00 98.31 103 LEU A O 1
ATOM 871 N N . ARG A 1 104 ? 0.369 5.373 10.256 1.00 97.38 104 ARG A N 1
ATOM 872 C CA . ARG A 1 104 ? 0.928 5.041 11.567 1.00 97.38 104 ARG A CA 1
ATOM 873 C C . ARG A 1 104 ? 1.158 6.296 12.407 1.00 97.38 104 ARG A C 1
ATOM 875 O O . ARG A 1 104 ? 0.756 6.293 13.562 1.00 97.38 104 ARG A O 1
ATOM 882 N N . LYS A 1 105 ? 1.738 7.358 11.828 1.00 97.00 105 LYS A N 1
ATOM 883 C CA . LYS A 1 105 ? 1.928 8.648 12.516 1.00 97.00 105 LYS A CA 1
ATOM 884 C C . LYS A 1 105 ? 0.604 9.359 12.803 1.00 97.00 105 LYS A C 1
ATOM 886 O O . LYS A 1 105 ? 0.410 9.869 13.900 1.00 97.00 105 LYS A O 1
ATOM 891 N N . VAL A 1 106 ? -0.322 9.375 11.844 1.00 98.00 106 VAL A N 1
ATOM 892 C CA . VAL A 1 106 ? -1.666 9.958 12.028 1.00 98.00 106 VAL A CA 1
ATOM 893 C C . VAL A 1 106 ? -2.423 9.271 13.172 1.00 98.00 106 VAL A C 1
ATOM 895 O O . VAL A 1 106 ? -3.183 9.923 13.884 1.00 98.00 106 VAL A O 1
ATOM 898 N N . PHE A 1 107 ? -2.189 7.973 13.372 1.00 98.00 107 PHE A N 1
ATOM 899 C CA . PHE A 1 107 ? -2.898 7.156 14.350 1.00 98.00 107 PHE A CA 1
ATOM 900 C C . PHE A 1 107 ? -2.240 7.129 15.735 1.00 98.00 107 PHE A C 1
ATOM 902 O O . PHE A 1 107 ? -2.852 6.612 16.666 1.00 98.00 107 PHE A O 1
ATOM 909 N N . GLU A 1 108 ? -1.049 7.717 15.909 1.00 96.62 108 GLU A N 1
ATOM 910 C CA . GLU A 1 108 ? -0.338 7.782 17.200 1.00 96.62 108 GLU A CA 1
ATOM 911 C C . GLU A 1 108 ? -1.204 8.276 18.380 1.00 96.62 108 GLU A C 1
ATOM 913 O O . GLU A 1 108 ? -1.063 7.726 19.475 1.00 96.62 108 GLU A O 1
ATOM 918 N N . PRO A 1 109 ? -2.130 9.247 18.211 1.00 97.56 109 PRO A N 1
ATOM 919 C CA . PRO A 1 109 ? -3.020 9.667 19.296 1.00 97.56 109 PRO A CA 1
ATOM 920 C C . PRO A 1 109 ? -4.046 8.607 19.743 1.00 97.56 109 PRO A C 1
ATOM 922 O O . PRO A 1 109 ? -4.547 8.692 20.865 1.00 97.56 109 PRO A O 1
ATOM 925 N N . TYR A 1 110 ? -4.373 7.613 18.909 1.00 97.81 110 TYR A N 1
ATOM 926 C CA . TYR A 1 110 ? -5.379 6.583 19.201 1.00 97.81 110 TYR A CA 1
ATOM 927 C C . TYR A 1 110 ? -4.720 5.339 19.808 1.00 97.81 110 TYR A C 1
ATOM 929 O O . TYR A 1 110 ? -4.575 4.301 19.171 1.00 97.81 110 TYR A O 1
ATOM 937 N N . THR A 1 111 ? -4.336 5.430 21.081 1.00 96.38 111 THR A N 1
ATOM 938 C CA . THR A 1 111 ? -3.506 4.424 21.780 1.00 96.38 111 THR A CA 1
ATOM 939 C C . THR A 1 111 ? -4.108 3.017 21.894 1.00 96.38 111 THR A C 1
ATOM 941 O O . THR A 1 111 ? -3.386 2.074 22.210 1.00 96.38 111 THR A O 1
ATOM 944 N N . LYS A 1 112 ? -5.414 2.859 21.643 1.00 97.81 112 LYS A N 1
ATOM 945 C CA . LYS A 1 112 ? -6.119 1.563 21.604 1.00 97.81 112 LYS A CA 1
ATOM 946 C C . LYS A 1 112 ? -6.142 0.914 20.218 1.00 97.81 112 LYS A C 1
ATOM 948 O O . LYS A 1 112 ? -6.645 -0.200 20.075 1.00 97.81 112 LYS A O 1
ATOM 953 N N . ILE A 1 113 ? -5.613 1.597 19.205 1.00 98.38 113 ILE A N 1
ATOM 954 C CA . ILE A 1 113 ? -5.466 1.062 17.857 1.00 98.38 113 ILE A CA 1
ATOM 955 C C . ILE A 1 113 ? -4.030 0.591 17.670 1.00 98.38 113 ILE A C 1
ATOM 957 O O . ILE A 1 113 ? -3.081 1.373 17.725 1.00 98.38 113 ILE A O 1
ATOM 961 N N . LYS A 1 114 ? -3.866 -0.706 17.413 1.00 98.19 114 LYS A N 1
ATOM 962 C CA . LYS A 1 114 ? -2.579 -1.303 17.066 1.00 98.19 114 LYS A CA 1
ATOM 963 C C . LYS A 1 114 ? -2.417 -1.313 15.547 1.00 98.19 114 LYS A C 1
ATOM 965 O O . LYS A 1 114 ? -3.176 -1.975 14.849 1.00 98.19 114 LYS A O 1
ATOM 970 N N . MET A 1 115 ? -1.402 -0.619 15.040 1.00 97.88 115 MET A N 1
ATOM 971 C CA . MET A 1 115 ? -1.010 -0.641 13.625 1.00 97.88 115 MET A CA 1
ATOM 972 C C . MET A 1 115 ? 0.133 -1.642 13.421 1.00 97.88 115 MET A C 1
ATOM 974 O O . MET A 1 115 ? 1.191 -1.492 14.034 1.00 97.88 115 MET A O 1
ATOM 978 N N . VAL A 1 116 ? -0.051 -2.637 12.554 1.00 96.88 116 VAL A N 1
ATOM 979 C CA . VAL A 1 116 ? 0.947 -3.680 12.265 1.00 96.88 116 VAL A CA 1
ATOM 980 C C . VAL A 1 116 ? 1.337 -3.650 10.790 1.00 96.88 116 VAL A C 1
ATOM 982 O O . VAL A 1 116 ? 0.481 -3.715 9.909 1.00 96.88 116 VAL A O 1
ATOM 985 N N . CYS A 1 117 ? 2.642 -3.589 10.528 1.00 95.25 117 CYS A N 1
ATOM 986 C CA . CYS A 1 117 ? 3.204 -3.787 9.196 1.00 95.25 117 CYS A CA 1
ATOM 987 C C . CYS A 1 117 ? 3.562 -5.266 9.028 1.00 95.25 117 CYS A C 1
ATOM 989 O O . CYS A 1 117 ? 4.500 -5.738 9.666 1.00 95.25 117 CYS A O 1
ATOM 991 N N . ALA A 1 118 ? 2.828 -5.976 8.178 1.00 94.81 118 ALA A N 1
ATOM 992 C CA . ALA A 1 118 ? 3.113 -7.349 7.766 1.00 94.81 118 ALA A CA 1
ATOM 993 C C . ALA A 1 118 ? 3.656 -7.373 6.326 1.00 94.81 118 ALA A C 1
ATOM 995 O O . ALA A 1 118 ? 3.315 -8.251 5.538 1.00 94.81 118 ALA A O 1
ATOM 996 N N . ALA A 1 119 ? 4.451 -6.360 5.972 1.00 92.38 119 ALA A N 1
ATOM 997 C CA . ALA A 1 119 ? 5.030 -6.195 4.649 1.00 92.38 119 ALA A CA 1
ATOM 998 C C . ALA A 1 119 ? 6.549 -6.344 4.683 1.00 92.38 119 ALA A C 1
ATOM 1000 O O . ALA A 1 119 ? 7.206 -5.824 5.590 1.00 92.38 119 ALA A O 1
ATOM 1001 N N . ALA A 1 120 ? 7.111 -6.993 3.665 1.00 84.88 120 ALA A N 1
ATOM 1002 C CA . ALA A 1 120 ? 8.552 -7.153 3.520 1.00 84.88 120 ALA A CA 1
ATOM 1003 C C . ALA A 1 120 ? 9.023 -6.780 2.112 1.00 84.88 120 ALA A C 1
ATOM 1005 O O . ALA A 1 120 ? 8.343 -6.976 1.108 1.00 84.88 120 ALA A O 1
ATOM 1006 N N . MET A 1 121 ? 10.207 -6.176 2.036 1.00 84.31 121 MET A N 1
ATOM 1007 C CA . MET A 1 121 ? 10.748 -5.689 0.770 1.00 84.31 121 MET A CA 1
ATOM 1008 C C . MET A 1 121 ? 10.987 -6.840 -0.215 1.00 84.31 121 MET A C 1
ATOM 1010 O O . MET A 1 121 ? 11.773 -7.743 0.070 1.00 84.31 121 MET A O 1
ATOM 1014 N N . GLY A 1 122 ? 10.387 -6.746 -1.405 1.00 86.88 122 GLY A N 1
ATOM 1015 C CA . GLY A 1 122 ? 10.539 -7.753 -2.453 1.00 86.88 122 GLY A CA 1
ATOM 1016 C C . GLY A 1 122 ? 9.621 -8.967 -2.323 1.00 86.88 122 GLY A C 1
ATOM 1017 O O . GLY A 1 122 ? 9.755 -9.879 -3.137 1.00 86.88 122 GLY A O 1
ATOM 1018 N N . ASP A 1 123 ? 8.721 -8.996 -1.338 1.00 91.62 123 ASP A N 1
ATOM 1019 C CA . ASP A 1 123 ? 7.757 -10.086 -1.212 1.00 91.62 123 ASP A CA 1
ATOM 1020 C C . ASP A 1 123 ? 6.793 -10.112 -2.397 1.00 91.62 123 ASP A C 1
ATOM 1022 O O . ASP A 1 123 ? 6.340 -9.075 -2.888 1.00 91.62 123 ASP A O 1
ATOM 1026 N N . ASN A 1 124 ? 6.473 -11.323 -2.840 1.00 96.44 124 ASN A N 1
ATOM 1027 C CA . ASN A 1 124 ? 5.354 -11.616 -3.725 1.00 96.44 124 ASN A CA 1
ATOM 1028 C C . ASN A 1 124 ? 4.234 -12.339 -2.956 1.00 96.44 124 ASN A C 1
ATOM 1030 O O . ASN A 1 124 ? 4.404 -12.745 -1.801 1.00 96.44 124 ASN A O 1
ATOM 1034 N N . SER A 1 125 ? 3.086 -12.537 -3.604 1.00 98.12 125 SER A N 1
ATOM 1035 C CA . SER A 1 125 ? 1.924 -13.171 -2.972 1.00 98.12 125 SER A CA 1
ATOM 1036 C C . SER A 1 125 ? 2.215 -14.587 -2.451 1.00 98.12 125 SER A C 1
ATOM 1038 O O . SER A 1 125 ? 1.769 -14.927 -1.356 1.00 98.12 125 SER A O 1
ATOM 1040 N N . ASN A 1 126 ? 3.035 -15.378 -3.155 1.00 96.94 126 ASN A N 1
ATOM 1041 C CA . ASN A 1 126 ? 3.448 -16.722 -2.730 1.00 96.94 126 ASN A CA 1
ATOM 1042 C C . ASN A 1 126 ? 4.248 -16.722 -1.419 1.00 96.94 126 ASN A C 1
ATOM 1044 O O . ASN A 1 126 ? 4.131 -17.647 -0.617 1.00 96.94 126 ASN A O 1
ATOM 1048 N N . GLN A 1 127 ? 5.082 -15.709 -1.193 1.00 94.38 127 GLN A N 1
ATOM 1049 C CA . GLN A 1 127 ? 5.837 -15.564 0.053 1.00 94.38 127 GLN A CA 1
ATOM 1050 C C . GLN A 1 127 ? 4.935 -15.058 1.180 1.00 94.38 127 GLN A C 1
ATOM 1052 O O . GLN A 1 127 ? 4.968 -15.593 2.287 1.00 94.38 127 GLN A O 1
ATOM 1057 N N . THR A 1 128 ? 4.060 -14.095 0.882 1.00 94.38 128 THR A N 1
ATOM 1058 C CA . THR A 1 128 ? 3.082 -13.577 1.845 1.00 94.38 128 THR A CA 1
ATOM 1059 C C . THR A 1 128 ? 2.202 -14.690 2.424 1.00 94.38 128 THR A C 1
ATOM 1061 O O . THR A 1 128 ? 2.028 -14.763 3.642 1.00 94.38 128 THR A O 1
ATOM 1064 N N . ILE A 1 129 ? 1.674 -15.596 1.590 1.00 96.31 129 ILE A N 1
ATOM 1065 C CA . ILE A 1 129 ? 0.786 -16.670 2.071 1.00 96.31 129 ILE A CA 1
ATOM 1066 C C . ILE A 1 129 ? 1.493 -17.670 2.997 1.00 96.31 129 ILE A C 1
ATOM 1068 O O . ILE A 1 129 ? 0.845 -18.223 3.884 1.00 96.31 129 ILE A O 1
ATOM 1072 N N . GLN A 1 130 ? 2.808 -17.873 2.847 1.00 92.75 130 GLN A N 1
ATOM 1073 C CA . GLN A 1 130 ? 3.587 -18.780 3.705 1.00 92.75 130 GLN A CA 1
ATOM 1074 C C . GLN A 1 130 ? 3.682 -18.272 5.145 1.00 92.75 130 GLN A C 1
ATOM 1076 O O . GLN A 1 130 ? 3.765 -19.070 6.076 1.00 92.75 130 GLN A O 1
ATOM 1081 N N . HIS A 1 131 ? 3.635 -16.953 5.332 1.00 89.94 131 HIS A N 1
ATOM 1082 C CA . HIS A 1 131 ? 3.808 -16.307 6.632 1.00 89.94 131 HIS A CA 1
ATOM 1083 C C . HIS A 1 131 ? 2.527 -15.648 7.158 1.00 89.94 131 HIS A C 1
ATOM 1085 O O . HIS A 1 131 ? 2.550 -15.006 8.208 1.00 89.94 131 HIS A O 1
ATOM 1091 N N . ILE A 1 132 ? 1.391 -15.824 6.470 1.00 94.12 132 ILE A N 1
ATOM 1092 C CA . ILE A 1 132 ? 0.132 -15.143 6.804 1.00 94.12 132 ILE A CA 1
ATOM 1093 C C . ILE A 1 132 ? -0.345 -15.449 8.229 1.00 94.12 132 ILE A C 1
ATOM 1095 O O . ILE A 1 132 ? -0.877 -14.572 8.909 1.00 94.12 132 ILE A O 1
ATOM 1099 N N . TYR A 1 133 ? -0.137 -16.676 8.714 1.00 92.44 133 TYR A N 1
ATOM 1100 C CA . TYR A 1 133 ? -0.571 -17.056 10.055 1.00 92.44 133 TYR A CA 1
ATOM 1101 C C . TYR A 1 133 ? 0.235 -16.342 11.139 1.00 92.44 133 TYR A C 1
ATOM 1103 O O . TYR A 1 133 ? -0.347 -15.778 12.066 1.00 92.44 133 TYR A O 1
ATOM 1111 N N . ASP A 1 134 ? 1.556 -16.316 10.979 1.00 88.19 134 ASP A N 1
ATOM 1112 C CA . ASP A 1 134 ? 2.469 -15.752 11.968 1.00 88.19 134 ASP A CA 1
ATOM 1113 C C . ASP A 1 134 ? 2.456 -14.223 11.956 1.00 88.19 134 ASP A C 1
ATOM 1115 O O . ASP A 1 134 ? 2.483 -13.614 13.022 1.00 88.19 134 ASP A O 1
ATOM 1119 N N . LEU A 1 135 ? 2.380 -13.599 10.775 1.00 89.75 135 LEU A N 1
ATOM 1120 C CA . LEU A 1 135 ? 2.488 -12.143 10.626 1.00 89.75 135 LEU A CA 1
ATOM 1121 C C . LEU A 1 135 ? 1.143 -11.410 10.660 1.00 89.75 135 LEU A C 1
ATOM 1123 O O . LEU A 1 135 ? 1.115 -10.209 10.923 1.00 89.75 135 LEU A O 1
ATOM 1127 N N . VAL A 1 136 ? 0.035 -12.099 10.363 1.00 96.00 136 VAL A N 1
ATOM 1128 C CA . VAL A 1 136 ? -1.278 -11.455 10.204 1.00 96.00 136 VAL A CA 1
ATOM 1129 C C . VAL A 1 136 ? -2.334 -12.085 11.095 1.00 96.00 136 VAL A C 1
ATOM 1131 O O . VAL A 1 136 ? -2.973 -11.382 11.868 1.00 96.00 136 VAL A O 1
ATOM 1134 N N . VAL A 1 137 ? -2.551 -13.397 11.019 1.00 96.69 137 VAL A N 1
ATOM 1135 C CA . VAL A 1 137 ? -3.647 -14.037 11.770 1.00 96.69 137 VAL A CA 1
ATOM 1136 C C . VAL A 1 137 ? -3.396 -13.992 13.278 1.00 96.69 137 VAL A C 1
ATOM 1138 O O . VAL A 1 137 ? -4.327 -13.742 14.048 1.00 96.69 137 VAL A O 1
ATOM 1141 N N . SER A 1 138 ? -2.147 -14.193 13.706 1.00 95.81 138 SER A N 1
ATOM 1142 C CA . SER A 1 138 ? -1.723 -14.125 15.112 1.00 95.81 138 SER A CA 1
ATOM 1143 C C . SER A 1 138 ? -2.088 -12.790 15.782 1.00 95.81 138 SER A C 1
ATOM 1145 O O . SER A 1 138 ? -2.382 -12.752 16.980 1.00 95.81 138 SER A O 1
ATOM 1147 N N . GLU A 1 139 ? -2.157 -11.719 14.989 1.00 97.81 139 GLU A N 1
ATOM 1148 C CA . GLU A 1 139 ? -2.458 -10.351 15.407 1.00 97.81 139 GLU A CA 1
ATOM 1149 C C . GLU A 1 139 ? -3.956 -10.077 15.598 1.00 97.81 139 GLU A C 1
ATOM 1151 O O . GLU A 1 139 ? -4.334 -9.025 16.122 1.00 97.81 139 GLU A O 1
ATOM 1156 N N . LYS A 1 140 ? -4.816 -11.031 15.207 1.00 97.94 140 LYS A N 1
ATOM 1157 C CA . LYS A 1 140 ? -6.285 -10.952 15.289 1.00 97.94 140 LYS A CA 1
ATOM 1158 C C . LYS A 1 140 ? -6.830 -9.629 14.716 1.00 97.94 140 LYS A C 1
ATOM 1160 O O . LYS A 1 140 ? -7.496 -8.879 15.437 1.00 97.94 140 LYS A O 1
ATOM 1165 N N . PRO A 1 141 ? -6.528 -9.309 13.444 1.00 98.19 141 PRO A N 1
ATOM 1166 C CA . PRO A 1 141 ? -6.888 -8.031 12.850 1.00 98.19 141 PRO A CA 1
ATOM 1167 C C . PRO A 1 141 ? -8.399 -7.829 12.798 1.00 98.19 141 PRO A C 1
ATOM 1169 O O . PRO A 1 141 ? -9.148 -8.717 12.399 1.00 98.19 141 PRO A O 1
ATOM 1172 N N . MET A 1 142 ? -8.830 -6.614 13.134 1.00 98.50 142 MET A N 1
ATOM 1173 C CA . MET A 1 142 ? -10.167 -6.130 12.799 1.00 98.50 142 MET A CA 1
ATOM 1174 C C . MET A 1 142 ? -10.234 -5.719 11.327 1.00 98.50 142 MET A C 1
ATOM 1176 O O . MET A 1 142 ? -11.242 -5.964 10.666 1.00 98.50 142 MET A O 1
ATOM 1180 N N . ILE A 1 143 ? -9.169 -5.077 10.834 1.00 98.69 143 ILE A N 1
ATOM 1181 C CA . ILE A 1 143 ? -9.021 -4.667 9.438 1.00 98.69 143 ILE A CA 1
ATOM 1182 C C . ILE A 1 143 ? -7.684 -5.180 8.911 1.00 98.69 143 ILE A C 1
ATOM 1184 O O . ILE A 1 143 ? -6.650 -5.025 9.568 1.00 98.69 143 ILE A O 1
ATOM 1188 N N . THR A 1 144 ? -7.694 -5.737 7.704 1.00 98.88 144 THR A N 1
ATOM 1189 C CA . THR A 1 144 ? -6.484 -6.064 6.952 1.00 98.88 144 THR A CA 1
ATOM 1190 C C . THR A 1 144 ? -6.475 -5.323 5.621 1.00 98.88 144 THR A C 1
ATOM 1192 O O . THR A 1 144 ? -7.372 -5.498 4.800 1.00 98.88 144 THR A O 1
ATOM 1195 N N . SER A 1 145 ? -5.452 -4.501 5.401 1.00 98.81 145 SER A N 1
ATOM 1196 C CA . SER A 1 145 ? -5.161 -3.897 4.100 1.00 98.81 145 SER A CA 1
ATOM 1197 C C . SER A 1 145 ? -4.220 -4.807 3.321 1.00 98.81 145 SER A C 1
ATOM 1199 O O . SER A 1 145 ? -3.234 -5.276 3.887 1.00 98.81 145 SER A O 1
ATOM 1201 N N . VAL A 1 146 ? -4.507 -5.054 2.044 1.00 98.81 146 VAL A N 1
ATOM 1202 C CA . VAL A 1 146 ? -3.672 -5.889 1.171 1.00 98.81 146 VAL A CA 1
ATOM 1203 C C . VAL A 1 146 ? -3.232 -5.083 -0.046 1.00 98.81 146 VAL A C 1
ATOM 1205 O O . VAL A 1 146 ? -4.072 -4.629 -0.823 1.00 98.81 146 VAL A O 1
ATOM 1208 N N . LEU A 1 147 ? -1.921 -4.894 -0.205 1.00 98.62 147 LEU A N 1
ATOM 1209 C CA . LEU A 1 147 ? -1.285 -4.318 -1.392 1.00 98.62 147 LEU A CA 1
ATOM 1210 C C . LEU A 1 147 ? -0.072 -5.179 -1.765 1.00 98.62 147 LEU A C 1
ATOM 1212 O O . LEU A 1 147 ? 1.026 -4.957 -1.266 1.00 98.62 147 LEU A O 1
ATOM 1216 N N . ILE A 1 148 ? -0.284 -6.179 -2.617 1.00 98.12 1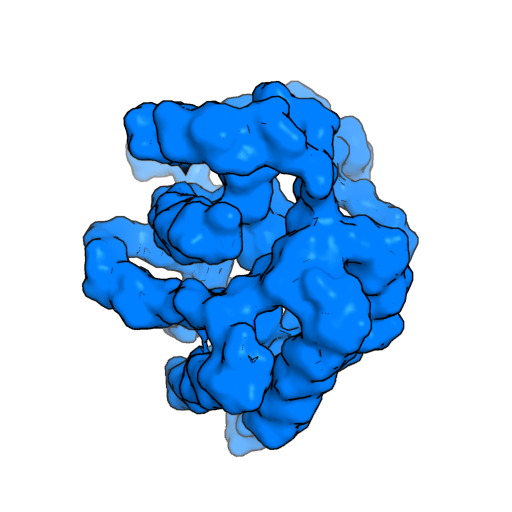48 ILE A N 1
ATOM 1217 C CA . ILE A 1 148 ? 0.743 -7.139 -3.039 1.00 98.12 148 ILE A CA 1
ATOM 1218 C C . ILE A 1 148 ? 0.500 -7.529 -4.494 1.00 98.12 148 ILE A C 1
ATOM 1220 O O . ILE A 1 148 ? -0.650 -7.700 -4.897 1.00 98.12 148 ILE A O 1
ATOM 1224 N N . GLY A 1 149 ? 1.557 -7.670 -5.289 1.00 97.56 149 GLY A N 1
ATOM 1225 C CA . GLY A 1 149 ? 1.431 -8.078 -6.693 1.00 97.56 149 GLY A CA 1
ATOM 1226 C C . GLY A 1 149 ? 2.461 -7.467 -7.635 1.00 97.56 149 GLY A C 1
ATOM 1227 O O . GLY A 1 149 ? 2.642 -7.956 -8.748 1.00 97.56 149 GLY A O 1
ATOM 1228 N N . ILE A 1 150 ? 3.174 -6.416 -7.220 1.00 95.75 150 ILE A N 1
ATOM 1229 C CA . ILE A 1 150 ? 4.192 -5.808 -8.085 1.00 95.75 150 ILE A CA 1
ATOM 1230 C C . ILE A 1 150 ? 5.368 -6.769 -8.324 1.00 95.75 150 ILE A C 1
ATOM 1232 O O . ILE A 1 150 ? 5.843 -6.911 -9.442 1.00 95.75 150 ILE A O 1
ATOM 1236 N N . ASN A 1 151 ? 5.800 -7.504 -7.298 1.00 95.69 151 ASN A N 1
ATOM 1237 C CA . ASN A 1 151 ? 6.895 -8.462 -7.422 1.00 95.69 151 ASN A CA 1
ATOM 1238 C C . ASN A 1 151 ? 6.413 -9.782 -8.048 1.00 95.69 151 ASN A C 1
ATOM 1240 O O . ASN A 1 151 ? 7.220 -10.548 -8.566 1.00 95.69 151 ASN A O 1
ATOM 1244 N N . ASP A 1 152 ? 5.101 -10.034 -8.046 1.00 98.00 152 ASP A N 1
ATOM 1245 C CA . ASP A 1 152 ? 4.467 -11.149 -8.749 1.00 98.00 152 ASP A CA 1
ATOM 1246 C C . ASP A 1 152 ? 4.509 -10.964 -10.273 1.00 98.00 152 ASP A C 1
ATOM 1248 O O . ASP A 1 152 ? 4.724 -11.937 -10.994 1.00 98.00 152 ASP A O 1
ATOM 1252 N N . MET A 1 153 ? 4.329 -9.731 -10.767 1.00 95.25 153 MET A N 1
ATOM 1253 C CA . MET A 1 153 ? 4.324 -9.418 -12.208 1.00 95.25 153 MET A CA 1
ATOM 1254 C C . MET A 1 153 ? 5.718 -9.214 -12.813 1.00 95.25 153 MET A C 1
ATOM 1256 O O . MET A 1 153 ? 5.830 -9.071 -14.031 1.00 95.25 153 MET A O 1
ATOM 1260 N N . HIS A 1 154 ? 6.756 -9.150 -11.978 1.00 91.81 154 HIS A N 1
ATOM 1261 C CA . HIS A 1 154 ? 8.141 -8.975 -12.399 1.00 91.81 154 HIS A CA 1
ATOM 1262 C C . HIS A 1 154 ? 8.560 -10.063 -13.410 1.00 91.81 154 HIS A C 1
ATOM 1264 O O . HIS A 1 154 ? 8.209 -11.231 -13.237 1.00 91.81 154 HIS A O 1
ATOM 1270 N N . GLN A 1 155 ? 9.304 -9.688 -14.459 1.00 94.00 155 GLN A N 1
ATOM 1271 C CA . GLN A 1 155 ? 9.722 -10.589 -15.542 1.00 94.00 155 GLN A CA 1
ATOM 1272 C C . GLN A 1 155 ? 11.175 -10.348 -15.949 1.00 94.00 155 GLN A C 1
ATOM 1274 O O . GLN A 1 155 ? 11.700 -9.242 -15.811 1.00 94.00 155 GLN A O 1
ATOM 1279 N N . ASN A 1 156 ? 11.794 -11.367 -16.547 1.00 92.94 156 ASN A N 1
ATOM 1280 C CA . ASN A 1 156 ? 13.044 -11.180 -17.276 1.00 92.94 156 ASN A CA 1
ATOM 1281 C C . ASN A 1 156 ? 12.760 -10.566 -18.650 1.00 92.94 156 ASN A C 1
ATOM 1283 O O . ASN A 1 156 ? 11.863 -11.016 -19.356 1.00 92.94 156 ASN A O 1
ATOM 1287 N N . ASN A 1 157 ? 13.556 -9.580 -19.053 1.00 91.62 157 ASN A N 1
ATOM 1288 C CA . ASN A 1 157 ? 13.464 -8.953 -20.366 1.00 91.62 157 ASN A CA 1
ATOM 1289 C C . ASN A 1 157 ? 14.104 -9.853 -21.438 1.00 91.62 157 ASN A C 1
ATOM 1291 O O . ASN A 1 157 ? 15.260 -9.670 -21.826 1.00 91.62 157 ASN A O 1
ATOM 1295 N N . ASP A 1 158 ? 13.378 -10.890 -21.852 1.00 91.75 158 ASP A N 1
ATOM 1296 C CA . ASP A 1 158 ? 13.777 -11.820 -22.907 1.00 91.75 158 ASP A CA 1
ATOM 1297 C C . ASP A 1 158 ? 12.561 -12.376 -23.676 1.00 91.75 158 ASP A C 1
ATOM 1299 O O . ASP A 1 158 ? 11.407 -12.077 -23.378 1.00 91.75 158 ASP A O 1
ATOM 1303 N N . ILE A 1 159 ? 12.811 -13.177 -24.714 1.00 91.12 159 ILE A N 1
ATOM 1304 C CA . ILE A 1 159 ? 11.754 -13.716 -25.589 1.00 91.12 159 ILE A CA 1
ATOM 1305 C C . ILE A 1 159 ? 10.832 -14.740 -24.904 1.00 91.12 159 ILE A C 1
ATOM 1307 O O . ILE A 1 159 ? 9.779 -15.065 -25.446 1.00 91.12 159 ILE A O 1
ATOM 1311 N N . TYR A 1 160 ? 11.229 -15.264 -23.746 1.00 92.38 160 TYR A N 1
ATOM 1312 C CA . TYR A 1 160 ? 10.474 -16.208 -22.924 1.00 92.38 160 TYR A CA 1
ATOM 1313 C C . TYR A 1 160 ? 9.888 -15.523 -21.679 1.00 92.38 160 TYR A C 1
ATOM 1315 O O . TYR A 1 160 ? 9.536 -16.213 -20.716 1.00 92.38 160 TYR A O 1
ATOM 1323 N N . SER A 1 161 ? 9.806 -14.184 -21.694 1.00 90.38 161 SER A N 1
ATOM 1324 C CA . SER A 1 161 ? 9.324 -13.362 -20.588 1.00 90.38 161 SER A CA 1
ATOM 1325 C C . SER A 1 161 ? 8.032 -13.921 -20.005 1.00 90.38 161 SER A C 1
ATOM 1327 O O . SER A 1 161 ? 7.042 -14.144 -20.704 1.00 90.38 161 SER A O 1
ATOM 1329 N N . LYS A 1 162 ? 8.052 -14.147 -18.695 1.00 93.44 162 LYS A N 1
ATOM 1330 C CA . LYS A 1 162 ? 6.894 -14.569 -17.917 1.00 93.44 162 LYS A CA 1
ATOM 1331 C C . LYS A 1 162 ? 6.927 -13.874 -16.559 1.00 93.44 162 LYS A C 1
ATOM 1333 O O . LYS A 1 162 ? 8.023 -13.641 -16.038 1.00 93.44 162 LYS A O 1
ATOM 1338 N N . PRO A 1 163 ? 5.764 -13.601 -15.954 1.00 96.25 163 PRO A N 1
ATOM 1339 C CA . PRO A 1 163 ? 5.723 -13.121 -14.585 1.00 96.25 163 PRO A CA 1
ATOM 1340 C C . PRO A 1 163 ? 6.247 -14.185 -13.604 1.00 96.25 163 PRO A C 1
ATOM 1342 O O . PRO A 1 163 ? 6.246 -15.397 -13.879 1.00 96.25 163 PRO A O 1
ATOM 1345 N N . VAL A 1 164 ? 6.747 -13.718 -12.458 1.00 95.81 164 VAL A N 1
ATOM 1346 C CA . VAL A 1 164 ? 7.205 -14.570 -11.349 1.00 95.81 164 VAL A CA 1
ATOM 1347 C C . VAL A 1 164 ? 6.077 -15.490 -10.886 1.00 95.81 164 VAL A C 1
ATOM 1349 O O . VAL A 1 164 ? 6.300 -16.691 -10.744 1.00 95.81 164 VAL A O 1
ATOM 1352 N N . CYS A 1 165 ? 4.884 -14.929 -10.707 1.00 97.44 165 CYS A N 1
ATOM 1353 C CA . CYS A 1 165 ? 3.640 -15.635 -10.413 1.00 97.44 165 CYS A CA 1
ATOM 1354 C C . CYS A 1 165 ? 2.771 -15.599 -11.672 1.00 97.44 165 CYS A C 1
ATOM 1356 O O . CYS A 1 165 ? 2.782 -14.587 -12.356 1.00 97.44 165 CYS A O 1
ATOM 1358 N N . SER A 1 166 ? 2.049 -16.656 -12.030 1.00 97.44 166 SER A N 1
ATOM 1359 C CA . SER A 1 166 ? 1.103 -16.566 -13.163 1.00 97.44 166 SER A CA 1
ATOM 1360 C C . SER A 1 166 ? -0.196 -15.848 -12.757 1.00 97.44 166 SER A C 1
ATOM 1362 O O . SER A 1 166 ? -0.509 -15.838 -11.568 1.00 97.44 166 SER A O 1
ATOM 1364 N N . PRO A 1 167 ? -1.003 -15.303 -13.690 1.00 97.94 167 PRO A N 1
ATOM 1365 C CA . PRO A 1 167 ? -2.307 -14.723 -13.349 1.00 97.94 167 PRO A CA 1
ATOM 1366 C C . PRO A 1 167 ? -3.240 -15.685 -12.597 1.00 97.94 167 PRO A C 1
ATOM 1368 O O . PRO A 1 167 ? -3.872 -15.292 -11.617 1.00 97.94 167 PRO A O 1
ATOM 1371 N N . ASP A 1 168 ? -3.286 -16.960 -12.995 1.00 98.25 168 ASP A N 1
ATOM 1372 C CA . ASP A 1 168 ? -4.111 -17.977 -12.328 1.00 98.25 168 ASP A CA 1
ATOM 1373 C C . ASP A 1 168 ? -3.639 -18.256 -10.895 1.00 98.25 168 ASP A C 1
ATOM 1375 O O . ASP A 1 168 ? -4.444 -18.346 -9.965 1.00 98.25 168 ASP A O 1
ATOM 1379 N N . GLU A 1 169 ? -2.325 -18.358 -10.700 1.00 98.50 169 GLU A N 1
ATOM 1380 C CA . GLU A 1 169 ? -1.719 -18.533 -9.380 1.00 98.50 169 GLU A CA 1
ATOM 1381 C C . GLU A 1 169 ? -1.933 -17.294 -8.503 1.00 98.50 169 GLU A C 1
ATOM 1383 O O . GLU A 1 169 ? -2.353 -17.413 -7.352 1.00 98.50 169 GLU A O 1
ATOM 1388 N N . TYR A 1 170 ? -1.752 -16.097 -9.065 1.00 98.75 170 TYR A N 1
ATOM 1389 C CA . TYR A 1 170 ? -2.004 -14.832 -8.386 1.00 98.75 170 TYR A CA 1
ATOM 1390 C C . TYR A 1 170 ? -3.466 -14.732 -7.939 1.00 98.75 170 TYR A C 1
ATOM 1392 O O . TYR A 1 170 ? -3.739 -14.427 -6.778 1.00 98.75 170 TYR A O 1
ATOM 1400 N N . ARG A 1 171 ? -4.419 -15.090 -8.807 1.00 98.88 171 ARG A N 1
ATOM 1401 C CA . ARG A 1 171 ? -5.842 -15.188 -8.453 1.00 98.88 171 ARG A CA 1
ATOM 1402 C C . ARG A 1 171 ? -6.076 -16.150 -7.296 1.00 98.88 171 ARG A C 1
ATOM 1404 O O . ARG A 1 171 ? -6.769 -15.782 -6.347 1.00 98.88 171 ARG A O 1
ATOM 1411 N N . GLY A 1 172 ? -5.487 -17.344 -7.351 1.00 98.81 172 GLY A N 1
ATOM 1412 C CA . GLY A 1 172 ? -5.550 -18.318 -6.262 1.00 98.81 172 GLY A CA 1
ATOM 1413 C C . GLY A 1 172 ? -5.021 -17.757 -4.940 1.00 98.81 172 GLY A C 1
ATOM 1414 O O . GLY A 1 172 ? -5.653 -17.934 -3.899 1.00 98.81 172 GLY A O 1
ATOM 1415 N N . ASN A 1 173 ? -3.915 -17.013 -4.979 1.00 98.81 173 ASN A N 1
ATOM 1416 C CA . ASN A 1 173 ? -3.293 -16.423 -3.796 1.00 98.81 173 ASN A CA 1
ATOM 1417 C C . ASN A 1 173 ? -4.133 -15.293 -3.186 1.00 98.81 173 ASN A C 1
ATOM 1419 O O . ASN A 1 173 ? -4.316 -15.256 -1.967 1.00 98.81 173 ASN A O 1
ATOM 1423 N N . ILE A 1 174 ? -4.667 -14.383 -4.006 1.00 98.81 174 ILE A N 1
ATOM 1424 C CA . ILE A 1 174 ? -5.521 -13.276 -3.541 1.00 98.81 174 ILE A CA 1
ATOM 1425 C C . ILE A 1 174 ? -6.833 -13.824 -2.964 1.00 98.81 174 ILE A C 1
ATOM 1427 O O . ILE A 1 174 ? -7.256 -13.399 -1.886 1.00 98.81 174 ILE A O 1
ATOM 1431 N N . ASP A 1 175 ? -7.436 -14.826 -3.611 1.00 98.88 175 ASP A N 1
ATOM 1432 C CA . ASP A 1 175 ? -8.639 -15.499 -3.110 1.00 98.88 175 ASP A CA 1
ATOM 1433 C C . ASP A 1 175 ? -8.376 -16.267 -1.805 1.00 98.88 175 ASP A C 1
ATOM 1435 O O . ASP A 1 175 ? -9.155 -16.177 -0.852 1.00 98.88 175 ASP A O 1
ATOM 1439 N N . TYR A 1 176 ? -7.238 -16.958 -1.702 1.00 98.81 176 TYR A N 1
ATOM 1440 C CA . TYR A 1 176 ? -6.811 -17.603 -0.463 1.00 98.81 176 TYR A CA 1
ATOM 1441 C C . TYR A 1 176 ? -6.666 -16.593 0.684 1.00 98.81 176 TYR A C 1
ATOM 1443 O O . TYR A 1 176 ? -7.223 -16.810 1.764 1.00 98.81 176 TYR A O 1
ATOM 1451 N N . MET A 1 177 ? -5.978 -15.466 0.450 1.00 98.69 177 MET A N 1
ATOM 1452 C CA . MET A 1 177 ? -5.844 -14.391 1.439 1.00 98.69 177 MET A CA 1
ATOM 1453 C C . MET A 1 177 ? -7.217 -13.877 1.887 1.00 98.69 177 MET A C 1
ATOM 1455 O O . MET A 1 177 ? -7.462 -13.778 3.092 1.00 98.69 177 MET A O 1
ATOM 1459 N N . ALA A 1 178 ? -8.135 -13.623 0.946 1.00 98.75 178 ALA A N 1
ATOM 1460 C CA . ALA A 1 178 ? -9.498 -13.194 1.253 1.00 98.75 178 ALA A CA 1
ATOM 1461 C C . ALA A 1 178 ? -10.217 -14.196 2.173 1.00 98.75 178 ALA A C 1
ATOM 1463 O O . ALA A 1 178 ? -10.742 -13.828 3.228 1.00 98.75 178 ALA A O 1
ATOM 1464 N N . LYS A 1 179 ? -10.203 -15.480 1.804 1.00 98.62 179 LYS A N 1
ATOM 1465 C CA . LYS A 1 179 ? -10.885 -16.554 2.538 1.00 98.62 179 LYS A CA 1
ATOM 1466 C C . LYS A 1 179 ? -10.320 -16.758 3.939 1.00 98.62 179 LYS A C 1
ATOM 1468 O O . LYS A 1 179 ? -11.095 -16.833 4.895 1.00 98.62 179 LYS A O 1
ATOM 1473 N N . VAL A 1 180 ? -8.995 -16.816 4.083 1.00 98.56 180 VAL A N 1
ATOM 1474 C CA . VAL A 1 180 ? -8.339 -17.003 5.387 1.00 98.56 180 VAL A CA 1
ATOM 1475 C C . VAL A 1 180 ? -8.637 -15.826 6.307 1.00 98.56 180 VAL A C 1
ATOM 1477 O O . VAL A 1 180 ? -9.124 -16.020 7.419 1.00 98.56 180 VAL A O 1
ATOM 1480 N N . LEU A 1 181 ? -8.414 -14.595 5.855 1.00 98.50 181 LEU A N 1
ATOM 1481 C CA . LEU A 1 181 ? -8.600 -13.411 6.696 1.00 98.50 181 LEU A CA 1
ATOM 1482 C C . LEU A 1 181 ? -10.069 -13.225 7.109 1.00 98.50 181 LEU A C 1
ATOM 1484 O O . LEU A 1 181 ? -10.346 -12.911 8.270 1.00 98.50 181 LEU A O 1
ATOM 1488 N N . ARG A 1 182 ? -11.022 -13.513 6.211 1.00 98.12 182 ARG A N 1
ATOM 1489 C CA . ARG A 1 182 ? -12.456 -13.518 6.543 1.00 98.12 182 ARG A CA 1
ATOM 1490 C C . ARG A 1 182 ? -12.837 -14.626 7.515 1.00 98.12 182 ARG A C 1
ATOM 1492 O O . ARG A 1 182 ? -13.661 -14.386 8.397 1.00 98.12 182 ARG A O 1
ATOM 1499 N N . HIS A 1 183 ? -12.247 -15.816 7.397 1.00 98.19 183 HIS A N 1
ATOM 1500 C CA . HIS A 1 183 ? -12.449 -16.892 8.370 1.00 98.19 183 HIS A CA 1
ATOM 1501 C C . HIS A 1 183 ? -12.074 -16.433 9.790 1.00 98.19 183 HIS A C 1
ATOM 1503 O O . HIS A 1 183 ? -12.799 -16.711 10.746 1.00 98.19 183 HIS A O 1
ATOM 1509 N N . TYR A 1 184 ? -11.012 -15.632 9.913 1.00 97.69 184 TYR A N 1
ATOM 1510 C CA . TYR A 1 184 ? -10.594 -14.990 11.164 1.00 97.69 184 TYR A CA 1
ATOM 1511 C C . TYR A 1 184 ? -11.296 -13.655 11.466 1.00 97.69 184 TYR A C 1
ATOM 1513 O O . TYR A 1 184 ? -10.886 -12.939 12.376 1.00 97.69 184 TYR A O 1
ATOM 1521 N N . LYS A 1 185 ? -12.404 -13.359 10.774 1.00 97.94 185 LYS A N 1
ATOM 1522 C CA . LYS A 1 185 ? -13.291 -12.203 10.994 1.00 97.94 185 LYS A CA 1
ATOM 1523 C C . LYS A 1 185 ? -12.653 -10.830 10.737 1.00 97.94 185 LYS A C 1
ATOM 1525 O O . LYS A 1 185 ? -13.192 -9.829 11.206 1.00 97.94 185 LYS A O 1
ATOM 1530 N N . SER A 1 186 ? -11.564 -10.767 9.972 1.00 98.50 186 SER A N 1
ATOM 1531 C CA . SER A 1 186 ? -11.001 -9.492 9.521 1.00 98.50 186 SER A CA 1
ATOM 1532 C C . SER A 1 186 ? -11.848 -8.894 8.394 1.00 98.50 186 SER A C 1
ATOM 1534 O O . SER A 1 186 ? -12.235 -9.604 7.459 1.00 98.50 186 SER A O 1
ATOM 1536 N N . LYS A 1 187 ? -12.127 -7.587 8.459 1.00 98.62 187 LYS A N 1
ATOM 1537 C CA . LYS A 1 187 ? -12.619 -6.813 7.311 1.00 98.62 187 LYS A CA 1
ATOM 1538 C C . LYS A 1 187 ? -11.437 -6.516 6.389 1.00 98.62 187 LYS A C 1
ATOM 1540 O O . LYS A 1 187 ? -10.396 -6.058 6.851 1.00 98.62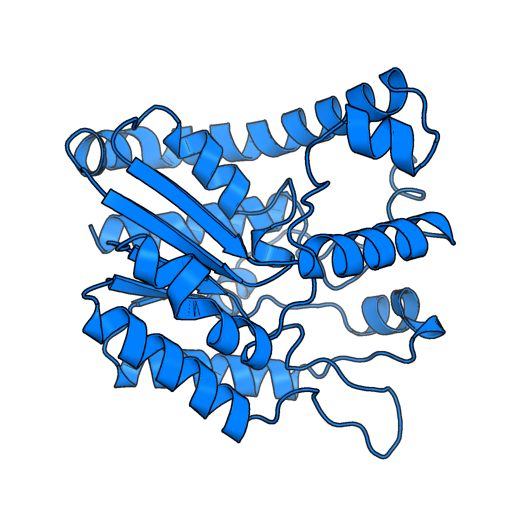 187 LYS A O 1
ATOM 1545 N N . ILE A 1 188 ? -11.578 -6.755 5.092 1.00 98.81 188 ILE A N 1
ATOM 1546 C CA . ILE A 1 188 ? -10.445 -6.689 4.160 1.00 98.81 188 ILE A CA 1
ATOM 1547 C C . ILE A 1 188 ? -10.614 -5.502 3.223 1.00 98.81 188 ILE A C 1
ATOM 1549 O O . ILE A 1 188 ? -11.684 -5.337 2.640 1.00 98.81 188 ILE A O 1
ATOM 1553 N N . ILE A 1 189 ? -9.547 -4.718 3.063 1.00 98.88 189 ILE A N 1
ATOM 1554 C CA . ILE A 1 189 ? -9.421 -3.697 2.023 1.00 98.88 189 ILE A CA 1
ATOM 1555 C C . ILE A 1 189 ? -8.355 -4.169 1.036 1.00 98.88 189 ILE A C 1
ATOM 1557 O O . ILE A 1 189 ? -7.161 -4.152 1.346 1.00 98.88 189 ILE A O 1
ATOM 1561 N N . PHE A 1 190 ? -8.778 -4.583 -0.153 1.00 98.88 190 PHE A N 1
ATOM 1562 C CA . PHE A 1 190 ? -7.864 -4.855 -1.255 1.00 98.88 190 PHE A CA 1
ATOM 1563 C C . PHE A 1 190 ? -7.515 -3.562 -1.980 1.00 98.88 190 PHE A C 1
ATOM 1565 O O . PHE A 1 190 ? -8.401 -2.780 -2.319 1.00 98.88 190 PHE A O 1
ATOM 1572 N N . ASN A 1 191 ? -6.230 -3.350 -2.244 1.00 98.88 191 ASN A N 1
ATOM 1573 C CA . ASN A 1 191 ? -5.750 -2.220 -3.024 1.00 98.88 191 ASN A CA 1
ATOM 1574 C C . ASN A 1 191 ? -5.240 -2.728 -4.369 1.00 98.88 191 ASN A C 1
ATOM 1576 O O . ASN A 1 191 ? -4.370 -3.598 -4.411 1.00 98.88 191 ASN A O 1
ATOM 1580 N N . THR A 1 192 ? -5.745 -2.163 -5.461 1.00 98.81 192 THR A N 1
ATOM 1581 C CA . THR A 1 192 ? -5.163 -2.406 -6.787 1.00 98.81 192 THR A CA 1
ATOM 1582 C C . THR A 1 192 ? -3.747 -1.833 -6.861 1.00 98.81 192 THR A C 1
ATOM 1584 O O . THR A 1 192 ? -3.415 -0.849 -6.193 1.00 98.81 192 THR A O 1
ATOM 1587 N N . LEU A 1 193 ? -2.923 -2.417 -7.718 1.00 98.19 193 LEU A N 1
ATOM 1588 C CA . LEU A 1 193 ? -1.523 -2.078 -7.906 1.00 98.19 193 LEU A CA 1
ATOM 1589 C C . LEU A 1 193 ? -1.373 -0.693 -8.557 1.00 98.19 193 LEU A C 1
ATOM 1591 O O . LEU A 1 193 ? -2.067 -0.400 -9.539 1.00 98.19 193 LEU A O 1
ATOM 1595 N N . PRO A 1 194 ? -0.471 0.163 -8.038 1.00 95.75 194 PRO A N 1
ATOM 1596 C CA . PRO A 1 194 ? -0.219 1.478 -8.610 1.00 95.75 194 PRO A CA 1
ATOM 1597 C C . PRO A 1 194 ? 0.439 1.374 -9.996 1.00 95.75 194 PRO A C 1
ATOM 1599 O O . PRO A 1 194 ? 1.042 0.349 -10.333 1.00 95.75 194 PRO A O 1
ATOM 1602 N N . PRO A 1 195 ? 0.382 2.440 -10.813 1.00 95.31 19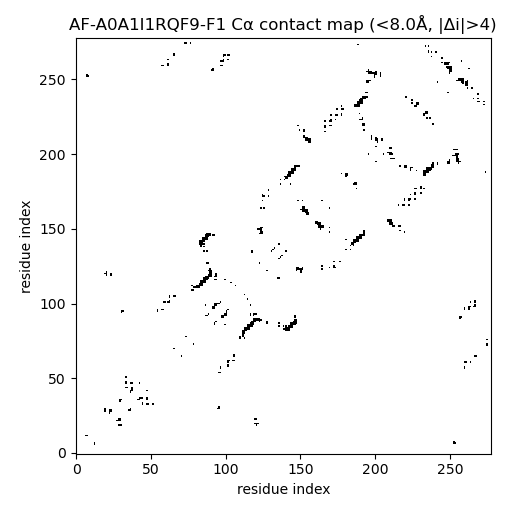5 PRO A N 1
ATOM 1603 C CA . PRO A 1 195 ? 1.104 2.468 -12.074 1.00 95.31 195 PRO A CA 1
ATOM 1604 C C . PRO A 1 195 ? 2.620 2.569 -11.850 1.00 95.31 195 PRO A C 1
ATOM 1606 O O . PRO A 1 195 ? 3.091 3.018 -10.804 1.00 95.31 195 PRO A O 1
ATOM 1609 N N . PHE A 1 196 ? 3.379 2.174 -12.869 1.00 94.38 196 PHE A N 1
ATOM 1610 C CA . PHE A 1 196 ? 4.838 2.257 -12.936 1.00 94.38 196 PHE A CA 1
ATOM 1611 C C . PHE A 1 196 ? 5.269 2.791 -14.305 1.00 94.38 196 PHE A C 1
ATOM 1613 O O . PHE A 1 196 ? 4.503 2.769 -15.271 1.00 94.38 196 PHE A O 1
ATOM 1620 N N . ASN A 1 197 ? 6.513 3.255 -14.404 1.00 94.00 197 ASN A N 1
ATOM 1621 C CA . ASN A 1 197 ? 7.112 3.716 -15.650 1.00 94.00 197 ASN A CA 1
ATOM 1622 C C . ASN A 1 197 ? 8.109 2.678 -16.177 1.00 94.00 197 ASN A C 1
ATOM 1624 O O . ASN A 1 197 ? 9.274 2.684 -15.776 1.00 94.00 197 ASN A O 1
ATOM 1628 N N . ASN A 1 198 ? 7.664 1.817 -17.100 1.00 90.88 198 ASN A N 1
ATOM 1629 C CA . ASN A 1 198 ? 8.482 0.699 -17.579 1.00 90.88 198 ASN A CA 1
ATOM 1630 C C . ASN A 1 198 ? 9.801 1.147 -18.233 1.00 90.88 198 ASN A C 1
ATOM 1632 O O . ASN A 1 198 ? 10.837 0.532 -18.017 1.00 90.88 198 ASN A O 1
ATOM 1636 N N . VAL A 1 199 ? 9.798 2.273 -18.957 1.00 91.25 199 VAL A N 1
ATOM 1637 C CA . VAL A 1 199 ? 11.012 2.811 -19.599 1.00 91.25 199 VAL A CA 1
ATOM 1638 C C . VAL A 1 199 ? 12.079 3.172 -18.561 1.00 91.25 199 VAL A C 1
ATOM 1640 O O . VAL A 1 199 ? 13.270 2.940 -18.772 1.00 91.25 199 VAL A O 1
ATOM 1643 N N . ILE A 1 200 ? 11.670 3.756 -17.431 1.00 90.94 200 ILE A N 1
ATOM 1644 C CA . ILE A 1 200 ? 12.595 4.075 -16.339 1.00 90.94 200 ILE A CA 1
ATOM 1645 C C . ILE A 1 200 ? 13.013 2.792 -15.617 1.00 90.94 200 ILE A C 1
ATOM 1647 O O . ILE A 1 200 ? 14.201 2.622 -15.361 1.00 90.94 200 ILE A O 1
ATOM 1651 N N . VAL A 1 201 ? 12.076 1.879 -15.354 1.00 89.69 201 VAL A N 1
ATOM 1652 C CA . VAL A 1 201 ? 12.348 0.605 -14.675 1.00 89.69 201 VAL A CA 1
ATOM 1653 C C . VAL A 1 201 ? 13.381 -0.226 -15.440 1.00 89.69 201 VAL A C 1
ATOM 1655 O O . VAL A 1 201 ? 14.410 -0.581 -14.872 1.00 89.69 201 VAL A O 1
ATOM 1658 N N . GLU A 1 202 ? 13.198 -0.457 -16.740 1.00 90.19 202 GLU A N 1
ATOM 1659 C CA . GLU A 1 202 ? 14.157 -1.216 -17.558 1.00 90.19 202 GLU A CA 1
ATOM 1660 C C . GLU A 1 202 ? 15.556 -0.591 -17.537 1.00 90.19 202 GLU A C 1
ATOM 1662 O O . GLU A 1 202 ? 16.566 -1.293 -17.517 1.00 90.19 202 GLU A O 1
ATOM 1667 N N . LYS A 1 203 ? 15.638 0.742 -17.475 1.00 89.06 203 LYS A N 1
ATOM 1668 C CA . LYS A 1 203 ? 16.913 1.450 -17.349 1.00 89.06 203 LYS A CA 1
ATOM 1669 C C . LYS A 1 203 ? 17.533 1.281 -15.960 1.00 89.06 203 LYS A C 1
ATOM 1671 O O . LYS A 1 203 ? 18.739 1.051 -15.856 1.00 89.06 203 LYS A O 1
ATOM 1676 N N . SER A 1 204 ? 16.744 1.420 -14.901 1.00 84.25 204 SER A N 1
ATOM 1677 C CA . SER A 1 204 ? 17.213 1.359 -13.512 1.00 84.25 204 SER A CA 1
ATOM 1678 C C . SER A 1 204 ? 17.609 -0.056 -13.093 1.00 84.25 204 SER A C 1
ATOM 1680 O O . SER A 1 204 ? 18.581 -0.243 -12.356 1.00 84.25 204 SER A O 1
ATOM 1682 N N . PHE A 1 205 ? 16.932 -1.061 -13.645 1.00 84.56 205 PHE A N 1
ATOM 1683 C CA . PHE A 1 205 ? 17.167 -2.478 -13.382 1.00 84.56 205 PHE A CA 1
ATOM 1684 C C . PHE A 1 205 ? 17.819 -3.215 -14.562 1.00 84.56 205 PHE A C 1
ATOM 1686 O O . PHE A 1 205 ? 17.835 -4.444 -14.583 1.00 84.56 205 PHE A O 1
ATOM 1693 N N . ALA A 1 206 ? 18.449 -2.494 -15.499 1.00 86.06 206 ALA A N 1
ATOM 1694 C CA . ALA A 1 206 ? 19.112 -3.078 -16.673 1.00 86.06 206 ALA A CA 1
ATOM 1695 C C . ALA A 1 206 ? 20.115 -4.188 -16.310 1.00 86.06 206 ALA A C 1
ATOM 1697 O O . ALA A 1 206 ? 20.222 -5.202 -16.990 1.00 86.06 206 ALA A O 1
ATOM 1698 N N . HIS A 1 207 ? 20.829 -4.019 -15.196 1.00 84.31 207 HIS A N 1
ATOM 1699 C CA . HIS A 1 207 ? 21.805 -4.987 -14.694 1.00 84.31 207 HIS A CA 1
ATOM 1700 C C . HIS A 1 207 ? 21.188 -6.298 -14.179 1.00 84.31 207 HIS A C 1
ATOM 1702 O O . HIS A 1 207 ? 21.901 -7.291 -14.071 1.00 84.31 207 HIS A O 1
ATOM 1708 N N . MET A 1 208 ? 19.895 -6.300 -13.844 1.00 85.31 208 MET A N 1
ATOM 1709 C CA . MET A 1 208 ? 19.152 -7.498 -13.447 1.00 85.31 208 MET A CA 1
ATOM 1710 C C . MET A 1 208 ? 18.355 -8.103 -14.615 1.00 85.31 208 MET A C 1
ATOM 1712 O O . MET A 1 208 ? 17.803 -9.186 -14.469 1.00 85.31 208 MET A O 1
ATOM 1716 N N . ASN A 1 209 ? 18.326 -7.428 -15.772 1.00 89.56 209 ASN A N 1
ATOM 1717 C CA . ASN A 1 209 ? 17.502 -7.764 -16.934 1.00 89.56 209 ASN A CA 1
ATOM 1718 C C . ASN A 1 209 ? 15.999 -7.840 -16.613 1.00 89.56 209 ASN A C 1
ATOM 1720 O O . ASN A 1 209 ? 15.319 -8.766 -17.042 1.00 89.56 209 ASN A O 1
ATOM 1724 N N . TRP A 1 210 ? 15.489 -6.890 -15.826 1.00 90.56 210 TRP A N 1
ATOM 1725 C CA . TRP A 1 210 ? 14.098 -6.879 -15.360 1.00 90.56 210 TRP A CA 1
ATOM 1726 C C . TRP A 1 210 ? 13.197 -5.993 -16.225 1.00 90.56 210 TRP A C 1
ATOM 1728 O O . TRP A 1 210 ? 13.617 -4.923 -16.668 1.00 90.56 210 TRP A O 1
ATOM 1738 N N . THR A 1 211 ? 11.946 -6.413 -16.410 1.00 92.81 211 THR A N 1
ATOM 1739 C CA . THR A 1 211 ? 10.878 -5.636 -17.059 1.00 92.81 211 THR A CA 1
ATOM 1740 C C . THR A 1 211 ? 9.514 -5.931 -16.425 1.00 92.81 211 THR A C 1
ATOM 1742 O O . THR A 1 211 ? 9.358 -6.884 -15.653 1.00 92.81 211 THR A O 1
ATOM 1745 N N . TYR A 1 212 ? 8.534 -5.077 -16.721 1.00 93.88 212 TYR A N 1
ATOM 1746 C CA . TYR A 1 212 ? 7.165 -5.149 -16.224 1.00 93.88 212 TYR A CA 1
ATOM 1747 C C . TYR A 1 212 ? 6.186 -4.858 -17.365 1.00 93.88 212 TYR A C 1
ATOM 1749 O O . TYR A 1 212 ? 6.397 -3.960 -18.178 1.00 93.88 212 TYR A O 1
ATOM 1757 N N . SER A 1 213 ? 5.068 -5.583 -17.401 1.00 93.75 213 SER A N 1
ATOM 1758 C CA . SER A 1 213 ? 4.038 -5.408 -18.430 1.00 93.75 213 SER A CA 1
ATOM 1759 C C . SER A 1 213 ? 2.819 -4.675 -17.879 1.00 93.75 213 SER A C 1
ATOM 1761 O O . SER A 1 213 ? 2.277 -5.047 -16.836 1.00 93.75 213 SER A O 1
ATOM 1763 N N . VAL A 1 214 ? 2.376 -3.640 -18.600 1.00 94.62 214 VAL A N 1
ATOM 1764 C CA . VAL A 1 214 ? 1.125 -2.927 -18.302 1.00 94.62 214 VAL A CA 1
ATOM 1765 C C . VAL A 1 214 ? -0.072 -3.870 -18.433 1.00 94.62 214 VAL A C 1
ATOM 1767 O O . VAL A 1 214 ? -0.938 -3.849 -17.566 1.00 94.62 214 VAL A O 1
ATOM 1770 N N . ASP A 1 215 ? -0.065 -4.761 -19.428 1.00 95.56 215 ASP A N 1
ATOM 1771 C CA . ASP A 1 215 ? -1.146 -5.728 -19.639 1.00 95.56 215 ASP A CA 1
ATOM 1772 C C . ASP A 1 215 ? -1.270 -6.694 -18.451 1.00 95.56 215 ASP A C 1
ATOM 1774 O O . ASP A 1 215 ? -2.372 -6.938 -17.966 1.00 95.56 215 ASP A O 1
ATOM 1778 N N . ILE A 1 216 ? -0.140 -7.175 -17.910 1.00 96.31 216 ILE A N 1
ATOM 1779 C CA . ILE A 1 216 ? -0.154 -8.047 -16.720 1.00 96.31 216 ILE A CA 1
ATOM 1780 C C . ILE A 1 216 ? -0.613 -7.278 -15.479 1.00 96.31 216 ILE A C 1
ATOM 1782 O O . ILE A 1 216 ? -1.369 -7.810 -14.669 1.00 96.31 216 ILE A O 1
ATOM 1786 N N . ARG A 1 217 ? -0.201 -6.015 -15.317 1.00 97.19 217 ARG A N 1
ATOM 1787 C CA . ARG A 1 217 ? 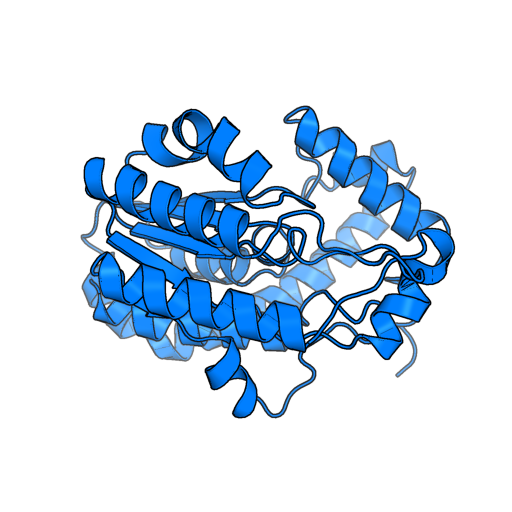-0.708 -5.172 -14.224 1.00 97.19 217 ARG A CA 1
ATOM 1788 C C . ARG A 1 217 ? -2.225 -5.024 -14.304 1.00 97.19 217 ARG A C 1
ATOM 1790 O O . ARG A 1 217 ? -2.894 -5.112 -13.278 1.00 97.19 217 ARG A O 1
ATOM 1797 N N . ASP A 1 218 ? -2.758 -4.782 -15.495 1.00 97.94 218 ASP A N 1
ATOM 1798 C CA . ASP A 1 218 ? -4.191 -4.584 -15.694 1.00 97.94 218 ASP A CA 1
ATOM 1799 C C . ASP A 1 218 ? -4.967 -5.885 -15.456 1.00 97.94 218 ASP A C 1
ATOM 1801 O O . ASP A 1 218 ? -5.995 -5.867 -14.778 1.00 97.94 218 ASP A O 1
ATOM 1805 N N . GLU A 1 219 ? -4.423 -7.024 -15.888 1.00 98.44 219 GLU A N 1
ATOM 1806 C CA . GLU A 1 219 ? -4.943 -8.351 -15.552 1.00 98.44 219 GLU A CA 1
ATOM 1807 C C . GLU A 1 219 ? -4.954 -8.594 -14.033 1.00 98.44 219 GLU A C 1
ATOM 1809 O O . GLU A 1 219 ? -5.969 -9.017 -13.478 1.00 98.44 219 GLU A O 1
ATOM 1814 N N . TYR A 1 220 ? -3.875 -8.250 -13.325 1.00 98.75 220 TYR A N 1
ATOM 1815 C CA . TYR A 1 220 ? -3.790 -8.413 -11.869 1.00 98.75 220 TYR A CA 1
ATOM 1816 C C . TYR A 1 220 ? -4.756 -7.489 -11.139 1.00 98.75 220 TYR A C 1
ATOM 1818 O O . TYR A 1 220 ? -5.413 -7.907 -10.189 1.00 98.75 220 TYR A O 1
ATOM 1826 N N . ASN A 1 221 ? -4.907 -6.249 -11.597 1.00 98.81 221 ASN A N 1
ATOM 1827 C CA . ASN A 1 221 ? -5.890 -5.328 -11.041 1.00 98.81 221 ASN A CA 1
ATOM 1828 C C . ASN A 1 221 ? -7.322 -5.827 -11.254 1.00 98.81 221 ASN A C 1
ATOM 1830 O O . ASN A 1 221 ? -8.140 -5.709 -10.343 1.00 98.81 221 ASN A O 1
ATOM 1834 N N . ASN A 1 222 ? -7.621 -6.448 -12.397 1.00 98.81 222 ASN A N 1
ATOM 1835 C CA . ASN A 1 222 ? -8.914 -7.094 -12.627 1.00 98.81 222 ASN A CA 1
ATOM 1836 C C . ASN A 1 222 ? -9.127 -8.292 -11.697 1.00 98.81 222 ASN A C 1
ATOM 1838 O O . ASN A 1 222 ? -10.185 -8.397 -11.083 1.00 98.81 222 ASN A O 1
ATOM 1842 N N . ILE A 1 223 ? -8.107 -9.129 -11.496 1.00 98.88 223 ILE A N 1
ATOM 1843 C CA . ILE A 1 223 ? -8.143 -10.213 -10.504 1.00 98.88 223 ILE A CA 1
ATOM 1844 C C . ILE A 1 223 ? -8.455 -9.669 -9.105 1.00 98.88 223 ILE A C 1
ATOM 1846 O O . ILE A 1 223 ? -9.335 -10.198 -8.429 1.00 98.88 223 ILE A O 1
ATOM 1850 N N . ILE A 1 224 ? -7.775 -8.603 -8.670 1.00 98.94 224 ILE A N 1
ATOM 1851 C CA . ILE A 1 224 ? -8.005 -7.983 -7.356 1.00 98.94 224 ILE A CA 1
ATOM 1852 C C . ILE A 1 224 ? -9.459 -7.512 -7.225 1.00 98.94 224 ILE A C 1
ATOM 1854 O O . ILE A 1 224 ? -10.099 -7.790 -6.210 1.00 98.94 224 ILE A O 1
ATOM 1858 N N . ARG A 1 225 ? -9.990 -6.827 -8.247 1.00 98.88 225 ARG A N 1
ATOM 1859 C CA . ARG A 1 225 ? -11.383 -6.349 -8.287 1.00 98.88 225 ARG A CA 1
ATOM 1860 C C . ARG A 1 225 ? -12.375 -7.499 -8.162 1.00 98.88 225 ARG A C 1
ATOM 1862 O O . ARG A 1 225 ? -13.235 -7.474 -7.286 1.00 98.88 225 ARG A O 1
ATOM 1869 N N . GLU A 1 226 ? -12.216 -8.518 -9.000 1.00 98.81 226 GLU A N 1
ATOM 1870 C CA . GLU A 1 226 ? -13.103 -9.679 -9.038 1.00 98.81 226 GLU A CA 1
ATOM 1871 C C . GLU A 1 226 ? -13.067 -10.463 -7.726 1.00 98.81 226 GLU A C 1
ATOM 1873 O O . GLU A 1 226 ? -14.114 -10.823 -7.194 1.00 98.81 226 GLU A O 1
ATOM 1878 N N . VAL A 1 227 ? -11.880 -10.708 -7.165 1.00 98.88 227 VAL A N 1
ATOM 1879 C CA . VAL A 1 227 ? -11.751 -11.430 -5.893 1.00 98.88 227 VAL A CA 1
ATOM 1880 C C . VAL A 1 227 ? -12.346 -10.624 -4.741 1.00 98.88 227 VAL A C 1
ATOM 1882 O O . VAL A 1 227 ? -13.001 -11.211 -3.873 1.00 98.88 227 VAL A O 1
ATOM 1885 N N . ALA A 1 228 ? -12.151 -9.300 -4.727 1.00 98.75 228 ALA A N 1
ATOM 1886 C CA . ALA A 1 228 ? -12.755 -8.432 -3.724 1.00 98.75 228 ALA A CA 1
ATOM 1887 C C . ALA A 1 228 ? -14.286 -8.518 -3.776 1.00 98.75 228 ALA A C 1
ATOM 1889 O O . ALA A 1 228 ? -14.911 -8.778 -2.748 1.00 98.75 228 ALA A O 1
ATOM 1890 N N . GLU A 1 229 ? -14.880 -8.400 -4.966 1.00 98.69 229 GLU A N 1
ATOM 1891 C CA . GLU A 1 229 ? -16.324 -8.534 -5.170 1.00 98.69 229 GLU A CA 1
ATOM 1892 C C . GLU A 1 229 ? -16.837 -9.923 -4.755 1.00 98.69 229 GLU A C 1
ATOM 1894 O O . GLU A 1 229 ? -17.727 -10.031 -3.908 1.00 98.69 229 GLU A O 1
ATOM 1899 N N . GLN A 1 230 ? -16.233 -10.996 -5.275 1.00 98.62 230 GLN A N 1
ATOM 1900 C CA . GLN A 1 230 ? -16.643 -12.384 -5.015 1.00 98.62 230 GLN A CA 1
ATOM 1901 C C . GLN A 1 230 ? -16.617 -12.745 -3.528 1.00 98.62 230 GLN A C 1
ATOM 1903 O O . GLN A 1 230 ? -17.458 -13.508 -3.048 1.00 98.62 230 GLN A O 1
ATOM 1908 N N . ASN A 1 231 ? -15.653 -12.201 -2.784 1.00 98.50 231 ASN A N 1
ATOM 1909 C CA . ASN A 1 231 ? -15.504 -12.468 -1.360 1.00 98.50 231 ASN A CA 1
ATOM 1910 C C . ASN A 1 231 ? -16.184 -11.421 -0.464 1.00 98.50 231 ASN A C 1
ATOM 1912 O O . ASN A 1 231 ? -16.078 -11.539 0.759 1.00 98.50 231 ASN A O 1
ATOM 1916 N N . GLY A 1 232 ? -16.876 -10.423 -1.026 1.00 98.00 232 GLY A N 1
ATOM 1917 C CA . GLY A 1 232 ? -17.502 -9.339 -0.262 1.00 98.00 232 GLY A CA 1
ATOM 1918 C C . GLY A 1 232 ? -16.491 -8.518 0.546 1.00 98.00 232 GLY A C 1
ATOM 1919 O O . GLY A 1 232 ? -16.766 -8.142 1.685 1.00 98.00 232 GLY A O 1
ATOM 1920 N N . CYS A 1 233 ? -15.295 -8.318 -0.007 1.00 98.62 233 CYS A N 1
ATOM 1921 C CA . CYS A 1 233 ? -14.249 -7.473 0.557 1.00 98.62 233 CYS A CA 1
ATOM 1922 C C . CYS A 1 233 ? -14.361 -6.053 -0.003 1.00 98.62 233 CYS A C 1
ATOM 1924 O O . CYS A 1 233 ? -14.882 -5.833 -1.096 1.00 98.62 233 CYS A O 1
ATOM 1926 N N . THR A 1 234 ? -13.829 -5.085 0.730 1.00 98.69 234 THR A N 1
ATOM 1927 C CA . THR A 1 234 ? -13.807 -3.695 0.287 1.00 98.69 234 THR A CA 1
ATOM 1928 C C . THR A 1 234 ? -12.682 -3.493 -0.722 1.00 98.69 234 THR A C 1
ATOM 1930 O O . THR A 1 234 ? -11.559 -3.959 -0.517 1.00 98.69 234 THR A O 1
ATOM 1933 N N . LEU A 1 235 ? -12.964 -2.770 -1.804 1.00 98.75 235 LEU A N 1
ATOM 1934 C CA . LEU A 1 235 ? -11.978 -2.410 -2.816 1.00 98.75 235 LEU A CA 1
ATOM 1935 C C . LEU A 1 235 ? -11.553 -0.945 -2.659 1.00 98.75 235 LEU A C 1
ATOM 1937 O O . LEU A 1 235 ? -12.378 -0.035 -2.692 1.00 98.75 235 LEU A O 1
ATOM 1941 N N . ASN A 1 236 ? -10.248 -0.712 -2.564 1.00 98.75 236 ASN A N 1
ATOM 1942 C CA . ASN A 1 236 ? -9.623 0.583 -2.793 1.00 98.75 236 ASN A CA 1
ATOM 1943 C C . ASN A 1 236 ? -8.938 0.565 -4.170 1.00 98.75 236 ASN A C 1
ATOM 1945 O O . ASN A 1 236 ? -7.772 0.182 -4.292 1.00 98.75 236 ASN A O 1
ATOM 1949 N N . ASP A 1 237 ? -9.674 0.953 -5.216 1.00 98.50 237 ASP A N 1
ATOM 1950 C CA . ASP A 1 237 ? -9.179 0.946 -6.600 1.00 98.50 237 ASP A CA 1
ATOM 1951 C C . ASP A 1 237 ? -8.208 2.106 -6.862 1.00 98.50 237 ASP A C 1
ATOM 1953 O O . ASP A 1 237 ? -8.536 3.138 -7.447 1.00 98.50 237 ASP A O 1
ATOM 1957 N N . MET A 1 238 ? -6.991 1.962 -6.350 1.00 98.31 238 MET A N 1
ATOM 1958 C CA . MET A 1 238 ? -5.920 2.930 -6.526 1.00 98.31 238 MET A CA 1
ATOM 1959 C C . MET A 1 238 ? -5.487 3.096 -7.979 1.00 98.31 238 MET A C 1
ATOM 1961 O O . MET A 1 238 ? -5.062 4.191 -8.334 1.00 98.31 238 MET A O 1
ATOM 1965 N N . ALA A 1 239 ? -5.607 2.065 -8.817 1.00 97.00 239 ALA A N 1
ATOM 1966 C CA . ALA A 1 239 ? -5.260 2.148 -10.229 1.00 97.00 239 ALA A CA 1
ATOM 1967 C C . ALA A 1 239 ? -6.154 3.182 -10.924 1.00 97.00 239 ALA A C 1
ATOM 1969 O O . ALA A 1 239 ? -5.639 4.085 -11.580 1.00 97.00 239 ALA A O 1
ATOM 1970 N N . GLU A 1 240 ? -7.465 3.133 -10.670 1.00 97.00 240 GLU A N 1
ATOM 1971 C CA . GLU A 1 240 ? -8.398 4.148 -11.165 1.00 97.00 240 GLU A CA 1
ATOM 1972 C C . GLU A 1 240 ? -8.203 5.507 -10.491 1.00 97.00 240 GLU A C 1
ATOM 1974 O O . GLU A 1 240 ? -8.193 6.544 -11.156 1.00 97.00 240 GLU A O 1
ATOM 1979 N N . LYS A 1 241 ? -8.004 5.540 -9.168 1.00 98.00 241 LYS A N 1
ATOM 1980 C CA . LYS A 1 241 ? -7.834 6.812 -8.444 1.00 98.00 241 LYS A CA 1
ATOM 1981 C C . LYS A 1 241 ? -6.581 7.570 -8.889 1.00 98.00 241 LYS A C 1
ATOM 1983 O O . LYS A 1 241 ? -6.606 8.798 -8.933 1.00 98.00 241 LYS A O 1
ATOM 1988 N N . PHE A 1 242 ? -5.504 6.878 -9.262 1.00 97.56 242 PHE A N 1
ATOM 1989 C CA . PHE A 1 242 ? -4.295 7.521 -9.780 1.00 97.56 242 PHE A CA 1
ATOM 1990 C C . PHE A 1 242 ? -4.496 8.199 -11.145 1.00 97.56 242 PHE A C 1
ATOM 1992 O O . PHE A 1 242 ? -3.729 9.106 -11.457 1.00 97.56 242 PHE A O 1
ATOM 1999 N N . ASN A 1 243 ? -5.551 7.876 -11.905 1.00 95.00 243 ASN A N 1
ATOM 2000 C CA . ASN A 1 243 ? -5.902 8.616 -13.127 1.00 95.00 243 ASN A CA 1
ATOM 2001 C C . ASN A 1 243 ? -6.298 10.078 -12.840 1.00 95.00 243 ASN A C 1
ATOM 2003 O O . ASN A 1 243 ? -6.285 10.911 -13.742 1.00 95.00 243 ASN A O 1
ATOM 2007 N N . GLN A 1 244 ? -6.646 10.393 -11.589 1.00 94.56 244 GLN A N 1
ATOM 2008 C CA . GLN A 1 244 ? -7.032 11.731 -11.129 1.00 94.56 244 GLN A CA 1
ATOM 2009 C C . GLN A 1 244 ? -5.880 12.468 -10.426 1.00 94.56 244 GLN A C 1
ATOM 2011 O O . GLN A 1 244 ? -6.079 13.548 -9.871 1.00 94.56 244 GLN A O 1
ATOM 2016 N N . PHE A 1 245 ? -4.688 11.867 -10.370 1.00 96.69 245 PHE A N 1
ATOM 2017 C CA . PHE A 1 245 ? -3.549 12.430 -9.661 1.00 96.69 245 PHE A CA 1
ATOM 2018 C C . PHE A 1 245 ? -2.651 13.229 -10.610 1.00 96.69 245 PHE A C 1
ATOM 2020 O O . PHE A 1 245 ? -1.949 12.665 -11.443 1.00 96.69 245 PHE A O 1
ATOM 2027 N N . ASP A 1 246 ? -2.604 14.548 -10.419 1.00 92.06 246 ASP A N 1
ATOM 2028 C CA . ASP A 1 246 ? -1.836 15.471 -11.274 1.00 92.06 246 ASP A CA 1
ATOM 2029 C C . ASP A 1 246 ? -0.319 15.505 -10.971 1.00 92.06 246 ASP A C 1
ATOM 2031 O O . ASP A 1 246 ? 0.435 16.299 -11.539 1.00 92.06 246 ASP A O 1
ATOM 2035 N N . GLY A 1 247 ? 0.150 14.683 -10.028 1.00 93.12 247 GLY A N 1
ATOM 2036 C CA . GLY A 1 247 ? 1.539 14.659 -9.574 1.00 93.12 247 GLY A CA 1
ATOM 2037 C C . GLY A 1 247 ? 2.394 13.558 -10.204 1.00 93.12 247 GLY A C 1
ATOM 2038 O O . GLY A 1 247 ? 1.927 12.668 -10.908 1.00 93.12 247 GLY A O 1
ATOM 2039 N N . LEU A 1 248 ? 3.691 13.573 -9.883 1.00 94.38 248 LEU A N 1
ATOM 2040 C CA . LEU A 1 248 ? 4.584 12.464 -10.223 1.00 94.38 248 LEU A CA 1
ATOM 2041 C C . LEU A 1 248 ? 4.249 11.247 -9.363 1.00 94.38 248 LEU A C 1
ATOM 2043 O O . LEU A 1 248 ? 4.410 11.295 -8.142 1.00 94.38 248 LEU A O 1
ATOM 2047 N N . ILE A 1 249 ? 3.817 10.158 -9.996 1.00 95.88 249 ILE A N 1
ATOM 2048 C CA . ILE A 1 249 ? 3.454 8.933 -9.280 1.00 95.88 249 ILE A CA 1
ATOM 2049 C C . ILE A 1 249 ? 4.705 8.192 -8.816 1.00 95.88 249 ILE A C 1
ATOM 2051 O O . ILE A 1 249 ? 4.855 7.938 -7.624 1.00 95.88 249 ILE A O 1
ATOM 2055 N N . ASN A 1 250 ? 5.633 7.910 -9.733 1.00 94.94 250 ASN A N 1
ATOM 2056 C CA . ASN A 1 250 ? 6.839 7.140 -9.437 1.00 94.94 250 ASN A CA 1
ATOM 2057 C C . ASN A 1 250 ? 8.069 8.030 -9.232 1.00 94.94 250 ASN A C 1
ATOM 2059 O O . ASN A 1 250 ? 8.197 9.117 -9.802 1.00 94.94 250 ASN A O 1
ATOM 2063 N N . ILE A 1 251 ? 9.018 7.533 -8.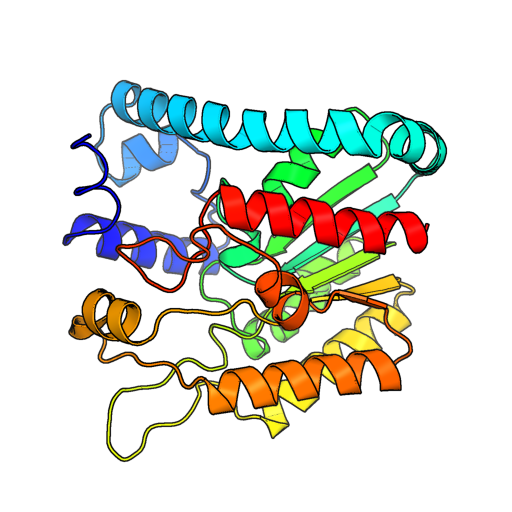444 1.00 89.88 251 ILE A N 1
ATOM 2064 C CA . ILE A 1 251 ? 10.323 8.158 -8.244 1.00 89.88 251 ILE A CA 1
ATOM 2065 C C . ILE A 1 251 ? 11.063 8.213 -9.595 1.00 89.88 251 ILE A C 1
ATOM 2067 O O . ILE A 1 251 ? 11.300 7.161 -10.192 1.00 89.88 251 ILE A O 1
ATOM 2071 N N . PRO A 1 252 ? 11.503 9.398 -10.072 1.00 84.56 252 PRO A N 1
ATOM 2072 C CA . PRO A 1 252 ? 12.014 9.566 -11.441 1.00 84.56 252 PRO A CA 1
ATOM 2073 C C . PRO A 1 252 ? 13.230 8.717 -11.835 1.00 84.56 252 PRO A C 1
ATOM 2075 O O . PRO A 1 252 ? 13.504 8.561 -13.018 1.00 84.56 252 PRO A O 1
ATOM 2078 N N . ASN A 1 253 ? 13.989 8.210 -10.864 1.00 80.88 253 ASN A N 1
ATOM 2079 C CA . ASN A 1 253 ? 15.214 7.441 -11.109 1.00 80.88 253 ASN A CA 1
ATOM 2080 C C . ASN A 1 253 ? 15.029 5.931 -10.919 1.00 80.88 253 ASN A C 1
ATOM 2082 O O . ASN A 1 253 ? 15.986 5.183 -11.072 1.00 80.88 253 ASN A O 1
ATOM 2086 N N . ASP A 1 254 ? 13.840 5.491 -10.535 1.00 85.06 254 ASP A N 1
ATOM 2087 C CA . ASP A 1 254 ? 13.519 4.087 -10.280 1.00 85.06 254 ASP A CA 1
ATOM 2088 C C . ASP A 1 254 ? 12.366 3.653 -11.188 1.00 85.06 254 ASP A C 1
ATOM 2090 O O . ASP A 1 254 ? 12.453 2.645 -11.877 1.00 85.06 254 ASP A O 1
ATOM 2094 N N . GLY A 1 255 ? 11.322 4.480 -11.288 1.00 87.75 255 GLY A N 1
ATOM 2095 C CA . GLY A 1 255 ? 10.170 4.204 -12.141 1.00 87.75 255 GLY A CA 1
ATOM 2096 C C . GLY A 1 255 ? 9.166 3.237 -11.520 1.00 87.75 255 GLY A C 1
ATOM 2097 O O . GLY A 1 255 ? 8.054 3.153 -12.030 1.00 87.75 255 GLY A O 1
ATOM 2098 N N . LEU A 1 256 ? 9.510 2.578 -10.408 1.00 91.31 256 LEU A N 1
ATOM 2099 C CA . LEU A 1 256 ? 8.636 1.652 -9.692 1.00 91.31 256 LEU A CA 1
ATOM 2100 C C . LEU A 1 256 ? 8.043 2.275 -8.422 1.00 91.31 256 LEU A C 1
ATOM 2102 O O . LEU A 1 256 ? 6.832 2.477 -8.340 1.00 91.31 256 LEU A O 1
ATOM 2106 N N . ASN A 1 257 ? 8.876 2.630 -7.439 1.00 91.50 257 ASN A N 1
ATOM 2107 C CA . ASN A 1 257 ? 8.402 3.099 -6.137 1.00 91.50 257 ASN A CA 1
ATOM 2108 C C . ASN A 1 257 ? 7.663 4.438 -6.235 1.00 91.50 257 ASN A C 1
ATOM 2110 O O . ASN A 1 257 ? 8.011 5.302 -7.044 1.00 91.50 257 ASN A O 1
ATOM 2114 N N . LEU A 1 258 ? 6.664 4.623 -5.371 1.00 94.75 258 LEU A N 1
ATOM 211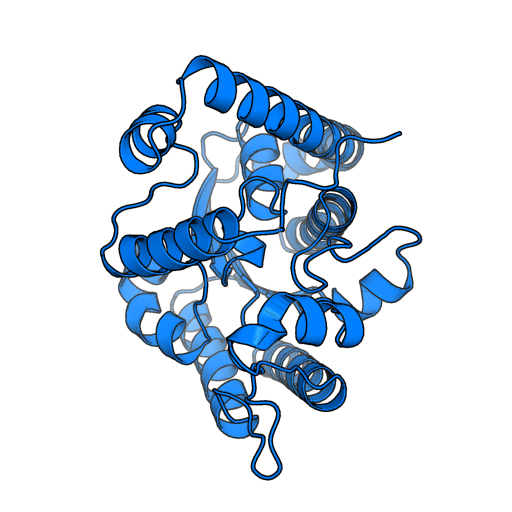5 C CA . LEU A 1 258 ? 5.868 5.847 -5.312 1.00 94.75 258 LEU A CA 1
ATOM 2116 C C . LEU A 1 258 ? 6.653 7.029 -4.729 1.00 94.75 258 LEU A C 1
ATOM 2118 O O . LEU A 1 258 ? 7.465 6.873 -3.815 1.00 94.75 258 LEU A O 1
ATOM 2122 N N . THR A 1 259 ? 6.365 8.235 -5.216 1.00 93.81 259 THR A N 1
ATOM 2123 C CA . THR A 1 259 ? 6.805 9.481 -4.573 1.00 93.81 259 THR A CA 1
ATOM 2124 C C . THR A 1 259 ? 6.079 9.697 -3.243 1.00 93.81 259 THR A C 1
ATOM 2126 O O . THR A 1 259 ? 5.010 9.132 -3.007 1.00 93.81 259 THR A O 1
ATOM 2129 N N . TYR A 1 260 ? 6.610 10.562 -2.372 1.00 91.62 260 TYR A N 1
ATOM 2130 C CA . TYR A 1 260 ? 5.926 10.882 -1.113 1.00 91.62 260 TYR A CA 1
ATOM 2131 C C . TYR A 1 260 ? 4.557 11.544 -1.354 1.00 91.62 260 TYR A C 1
ATOM 2133 O O . TYR A 1 260 ? 3.628 11.319 -0.585 1.00 91.62 260 TYR A O 1
ATOM 2141 N N . GLN A 1 261 ? 4.396 12.319 -2.436 1.00 95.62 261 GLN A N 1
ATOM 2142 C CA . GLN A 1 261 ? 3.105 12.907 -2.799 1.00 95.62 261 GLN A CA 1
ATOM 2143 C C . GLN A 1 261 ? 2.100 11.834 -3.221 1.00 95.62 261 GLN A C 1
ATOM 2145 O O . GLN A 1 261 ? 0.948 11.880 -2.797 1.00 95.62 261 GLN A O 1
ATOM 2150 N N . ALA A 1 262 ? 2.535 10.853 -4.015 1.00 97.19 262 ALA A N 1
ATOM 2151 C CA . ALA A 1 262 ? 1.691 9.734 -4.416 1.00 97.19 262 ALA A CA 1
ATOM 2152 C C . ALA A 1 262 ? 1.344 8.821 -3.228 1.00 97.19 262 ALA A C 1
ATOM 2154 O O . ALA A 1 262 ? 0.213 8.359 -3.131 1.00 97.19 262 ALA A O 1
ATOM 2155 N N . GLN A 1 263 ? 2.269 8.621 -2.282 1.00 97.44 263 GLN A N 1
ATOM 2156 C CA . GLN A 1 263 ? 1.999 7.914 -1.023 1.00 97.44 263 GLN A CA 1
ATOM 2157 C C . GLN A 1 263 ? 1.013 8.676 -0.124 1.00 97.44 263 GLN A C 1
ATOM 2159 O O . GLN A 1 263 ? 0.143 8.063 0.488 1.00 97.44 263 GLN A O 1
ATOM 2164 N N . CYS A 1 264 ? 1.100 10.008 -0.068 1.00 97.69 264 CYS A N 1
ATOM 2165 C CA . CYS A 1 264 ? 0.118 10.846 0.625 1.00 97.69 264 CYS A CA 1
ATOM 2166 C C . CYS A 1 264 ? -1.272 10.724 -0.016 1.00 97.69 264 CYS A C 1
ATOM 2168 O O . CYS A 1 264 ? -2.256 10.515 0.689 1.00 97.69 264 CYS A O 1
ATOM 2170 N N . PHE A 1 265 ? -1.349 10.775 -1.350 1.00 98.44 265 PHE A N 1
ATOM 2171 C CA . PHE A 1 265 ? -2.593 10.538 -2.084 1.00 98.44 265 PHE A CA 1
ATOM 2172 C C . PHE A 1 265 ? -3.145 9.130 -1.827 1.00 98.44 265 PHE A C 1
ATOM 2174 O O . PHE A 1 265 ? -4.336 8.968 -1.589 1.00 98.44 265 PHE A O 1
ATOM 2181 N N . PHE A 1 266 ? -2.290 8.109 -1.790 1.00 98.50 266 PHE A N 1
ATOM 2182 C CA . PHE A 1 266 ? -2.705 6.762 -1.410 1.00 98.50 266 PHE A CA 1
ATOM 2183 C C . PHE A 1 266 ? -3.278 6.744 0.015 1.00 98.50 266 PHE A C 1
ATOM 2185 O O . PHE A 1 266 ? -4.370 6.222 0.218 1.00 98.50 266 PHE A O 1
ATOM 2192 N N . ALA A 1 267 ? -2.594 7.348 0.995 1.00 98.56 267 ALA A N 1
ATOM 2193 C CA . ALA A 1 267 ? -3.071 7.424 2.378 1.00 98.56 267 ALA A CA 1
ATOM 2194 C C . ALA A 1 267 ? -4.434 8.130 2.489 1.00 98.56 267 ALA A C 1
ATOM 2196 O O . ALA A 1 267 ? -5.304 7.650 3.212 1.00 98.56 267 ALA A O 1
ATOM 2197 N N . ASP A 1 268 ? -4.629 9.221 1.740 1.00 98.56 268 ASP A N 1
ATOM 2198 C CA . ASP A 1 268 ? -5.902 9.943 1.614 1.00 98.56 268 ASP A CA 1
ATOM 2199 C C . ASP A 1 268 ? -7.016 9.003 1.148 1.00 98.56 268 ASP A C 1
ATOM 2201 O O . ASP A 1 268 ? -8.019 8.811 1.830 1.00 98.56 268 ASP A O 1
ATOM 2205 N N . LYS A 1 269 ? -6.794 8.338 0.013 1.00 98.62 269 LYS A N 1
ATOM 2206 C CA . LYS A 1 269 ? -7.778 7.453 -0.617 1.00 98.62 269 LYS A CA 1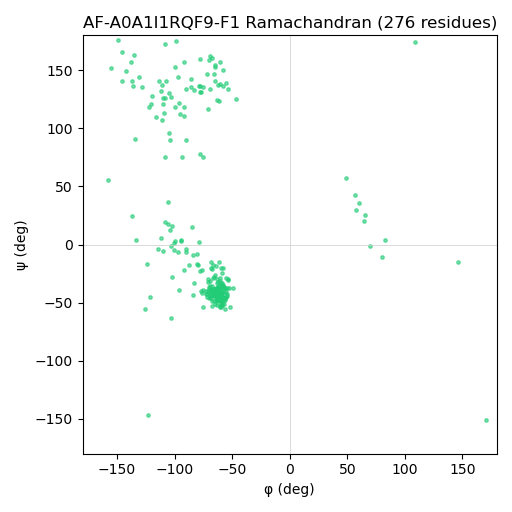
ATOM 2207 C C . LYS A 1 269 ? -8.050 6.179 0.156 1.00 98.62 269 LYS A C 1
ATOM 2209 O O . LYS A 1 269 ? -9.176 5.685 0.120 1.00 98.62 269 LYS A O 1
ATOM 2214 N N . PHE A 1 270 ? -7.048 5.672 0.860 1.00 98.69 270 PHE A N 1
ATOM 2215 C CA . PHE A 1 270 ? -7.216 4.570 1.789 1.00 98.69 270 PHE A CA 1
ATOM 2216 C C . PHE A 1 270 ? -8.076 4.986 2.988 1.00 98.69 270 PHE A C 1
ATOM 2218 O O . PHE A 1 270 ? -8.961 4.229 3.378 1.00 98.69 270 PHE A O 1
ATOM 2225 N N . LEU A 1 271 ? -7.858 6.178 3.559 1.00 98.44 271 LEU A N 1
ATOM 2226 C CA . LEU A 1 271 ? -8.640 6.649 4.703 1.00 98.44 271 LEU A CA 1
ATOM 2227 C C . LEU A 1 271 ? -10.107 6.890 4.376 1.00 98.44 271 LEU A C 1
ATOM 2229 O O . LEU A 1 271 ? -10.936 6.530 5.204 1.00 98.44 271 LEU A O 1
ATOM 2233 N N . GLU A 1 272 ? -10.425 7.421 3.190 1.00 98.19 272 GLU A N 1
ATOM 2234 C CA . GLU A 1 272 ? -11.819 7.542 2.719 1.00 98.19 272 GLU A CA 1
ATOM 2235 C C . GLU A 1 272 ? -12.530 6.186 2.834 1.00 98.19 272 GLU A C 1
ATOM 2237 O O . GLU A 1 272 ? -13.525 6.048 3.539 1.00 98.19 272 GLU A O 1
ATOM 2242 N N . VAL A 1 273 ? -11.933 5.148 2.246 1.00 98.38 273 VAL A N 1
ATOM 2243 C CA . VAL A 1 273 ? -12.491 3.789 2.234 1.00 98.38 273 VAL A CA 1
ATOM 2244 C C . VAL A 1 273 ? -12.536 3.168 3.635 1.00 98.38 273 VAL A C 1
ATOM 2246 O O . VAL A 1 273 ? -13.506 2.510 4.010 1.00 98.38 273 VAL A O 1
ATOM 2249 N N . MET A 1 274 ? -11.476 3.343 4.425 1.00 98.38 274 MET A N 1
ATOM 2250 C CA . MET A 1 274 ? -11.370 2.727 5.746 1.00 98.38 274 MET A CA 1
ATOM 2251 C C . MET A 1 274 ? -12.359 3.339 6.743 1.00 98.38 274 MET A C 1
ATOM 2253 O O . MET A 1 274 ? -12.962 2.603 7.522 1.00 98.38 274 MET A O 1
ATOM 2257 N N . LEU A 1 275 ? -12.530 4.665 6.732 1.00 97.69 275 LEU A N 1
ATOM 2258 C CA . LEU A 1 275 ? -13.455 5.355 7.630 1.00 97.69 275 LEU A CA 1
ATOM 2259 C C . LEU A 1 275 ? -14.913 5.070 7.260 1.00 97.69 275 LEU A C 1
ATOM 2261 O O . LEU A 1 275 ? -15.715 4.865 8.165 1.00 97.69 275 LEU A O 1
ATOM 2265 N N . GLU A 1 276 ? -15.256 4.950 5.975 1.00 96.44 276 GLU A N 1
ATOM 2266 C CA . GLU A 1 276 ? -16.591 4.503 5.538 1.00 96.44 276 GLU A CA 1
ATOM 2267 C C . GLU A 1 276 ? -16.934 3.087 6.034 1.00 96.44 276 GLU A C 1
ATOM 2269 O O . GLU A 1 276 ? -18.091 2.781 6.320 1.00 96.44 276 GLU A O 1
ATOM 2274 N N . MET A 1 277 ? -15.925 2.224 6.174 1.00 94.88 277 MET A N 1
ATOM 2275 C CA . MET A 1 277 ? -16.085 0.836 6.610 1.00 94.88 277 MET A CA 1
ATOM 2276 C C . MET A 1 277 ? -16.233 0.664 8.139 1.00 94.88 277 MET A C 1
ATOM 2278 O O . MET A 1 277 ? -16.634 -0.419 8.601 1.00 94.88 277 MET A O 1
ATOM 2282 N N . LEU A 1 278 ? -15.871 1.685 8.926 1.00 93.38 278 LEU A N 1
ATOM 2283 C CA . LEU A 1 278 ? -15.954 1.714 10.394 1.00 93.38 278 LEU A CA 1
ATOM 2284 C C . LEU A 1 278 ? -17.308 2.233 10.881 1.00 93.38 278 LEU A C 1
ATOM 2286 O O . LEU A 1 278 ? -17.952 1.474 11.636 1.00 93.38 278 LEU A O 1
#